Protein AF-A0A2G5HET5-F1 (afdb_monomer)

Organism: Cercospora beticola (NCBI:txid122368)

Sequence (248 aa):
MSFAAQTTSATSAATVRIFLVDSTDGQPKFLTEMPRDKLQLHSRGFDCFLSSVSVANEQTRDITLPYGSSAALKFVLEAIRNKKSGPVEQFYLNVTKFTKAQNVRTWEACQILSIEPTTVQERLAGKLAWDLSHDPKTTATDLQEAWHVFSRFDGIPPTFKVDPLASVIHQFCWDKVHDQYEEAEANAILERCRATSGALDQRVRVRLAELVEKKRIRDEHRVKNRLDKEERKRKGEERARRQQGGWK

Mean predicted aligned error: 7.56 Å

Foldseek 3Di:
DDDDDDDDDPLQQAKEFEWEQDPPPRDTDTQDMARLVLLLLWFVVSVCVLVPDDDPDRRYHYYYQHDADSVLLSQVRVLSRPDDDDDQVPRERDCVPPDLLSLLRNLLSCVSRVTPPCVNSLVSQVVSQCCLQPNDAQALSNLLSLCVRQVPDPADDPSHPHRSNLRNLLRNLLCVLVVVDDPVRNVVSLVSLVVSDPVSNVSSVVSNVVVNVVVVVVVVVVVVVVVVVVVVVVVVVVVVVVVVVPPD

Secondary structure (DSSP, 8-state):
-----------PPPEEEEEEE-TTT--EEEEEEEEHHHHHHHBHHHHHHHHH---S-SSEEEEEESS--HHHHHHHHHHHHHPPSS-GGG-----TT--HHHHHHHHHHHHHTTBSSTHHHHHHHHHHHHHHHHSS---HHHHHHHHHHHTTSSSSPTT-SS-HHHHHHHHHHHHHHTT-S-HHHHHHHHHHHHHH-HHHHHHHHHHHHHHHHHHHHHHHHHHHHHHHHHHHHHHHHHHHHHHHTT--

Solvent-accessible surface area (backbone atoms only — not comparable to full-atom values): 14093 Å² total; per-residue (Å²): 137,87,80,79,79,77,78,80,76,77,76,75,79,35,30,34,39,34,25,35,36,36,92,88,78,68,46,74,38,85,70,50,73,41,57,40,69,53,42,39,71,34,10,54,52,48,30,53,53,65,75,72,53,90,60,100,49,73,54,60,37,80,45,74,40,84,70,77,50,69,70,30,40,48,51,55,53,48,48,52,69,67,56,69,93,69,69,61,84,71,55,72,79,91,58,88,89,53,53,70,38,53,48,50,38,35,52,48,30,39,59,76,43,33,44,40,45,62,66,44,54,35,52,50,35,52,50,45,54,46,44,38,60,70,49,77,84,69,47,50,61,35,54,51,41,36,44,74,68,46,69,81,44,94,67,62,50,88,69,47,94,58,48,58,53,59,34,36,48,48,41,38,36,50,38,54,69,66,66,70,48,56,70,70,59,50,48,52,31,52,52,47,33,44,75,71,31,66,68,53,32,50,54,46,52,55,52,32,54,54,48,47,52,52,50,52,55,51,52,54,50,51,53,51,53,50,52,54,51,52,51,52,48,52,55,49,53,51,52,52,51,54,62,66,69,66,76,122

Radius of gyration: 28.83 Å; Cα contacts (8 Å, |Δi|>4): 263; chains: 1; bounding box: 76×35×113 Å

Structure (mmCIF, N/CA/C/O backbone):
data_AF-A0A2G5HET5-F1
#
_entry.id   AF-A0A2G5HET5-F1
#
loop_
_atom_site.group_PDB
_atom_site.id
_atom_site.type_symbol
_atom_site.label_atom_id
_atom_site.label_alt_id
_atom_site.label_comp_id
_atom_site.label_asym_id
_atom_site.label_entity_id
_atom_site.label_seq_id
_atom_site.pdbx_PDB_ins_code
_atom_site.Cartn_x
_atom_site.Cartn_y
_atom_site.Cartn_z
_atom_site.occupancy
_atom_site.B_iso_or_equiv
_atom_site.auth_seq_id
_atom_site.auth_comp_id
_atom_site.auth_asym_id
_atom_site.auth_atom_id
_atom_site.pdbx_PDB_model_num
ATOM 1 N N . MET A 1 1 ? -53.495 18.969 43.481 1.00 39.25 1 MET A N 1
ATOM 2 C CA . MET A 1 1 ? -52.175 18.375 43.777 1.00 39.25 1 MET A CA 1
ATOM 3 C C . MET A 1 1 ? -51.501 18.092 42.450 1.00 39.25 1 MET A C 1
ATOM 5 O O . MET A 1 1 ? -52.082 17.395 41.631 1.00 39.25 1 MET A O 1
ATOM 9 N N . SER A 1 2 ? -50.371 18.751 42.202 1.00 35.69 2 SER A N 1
ATOM 10 C CA . SER A 1 2 ? -49.617 18.667 40.951 1.00 35.69 2 SER A CA 1
ATOM 11 C C . SER A 1 2 ? -48.749 17.411 40.976 1.00 35.69 2 SER A C 1
ATOM 13 O O . SER A 1 2 ? -47.931 17.264 41.882 1.00 35.69 2 SER A O 1
ATOM 15 N N . PHE A 1 3 ? -48.937 16.507 40.018 1.00 37.72 3 PHE A N 1
ATOM 16 C CA . PHE A 1 3 ? -47.994 15.422 39.767 1.00 37.72 3 PHE A CA 1
ATOM 17 C C . PHE A 1 3 ? -47.013 15.906 38.704 1.00 37.72 3 PHE A C 1
ATOM 19 O O . PHE A 1 3 ? -47.335 15.967 37.519 1.00 37.72 3 PHE A O 1
ATOM 26 N N . ALA A 1 4 ? -45.819 16.292 39.151 1.00 41.09 4 ALA A N 1
ATOM 27 C CA . ALA A 1 4 ? -44.688 16.499 38.266 1.00 41.09 4 ALA A CA 1
ATOM 28 C C . ALA A 1 4 ? -44.312 15.145 37.649 1.00 41.09 4 ALA A C 1
ATOM 30 O O . ALA A 1 4 ? -43.913 14.218 38.358 1.00 41.09 4 ALA A O 1
ATOM 31 N N . ALA A 1 5 ? -44.481 15.027 36.332 1.00 43.66 5 ALA A N 1
ATOM 32 C CA . ALA A 1 5 ? -43.988 13.893 35.572 1.00 43.66 5 ALA A CA 1
ATOM 33 C C . ALA A 1 5 ? -42.459 13.858 35.676 1.00 43.66 5 ALA A C 1
ATOM 35 O O . ALA A 1 5 ? -41.775 14.843 35.387 1.00 43.66 5 ALA A O 1
ATOM 36 N N . GLN A 1 6 ? -41.951 12.722 36.145 1.00 38.19 6 GLN A N 1
ATOM 37 C CA . GLN A 1 6 ? -40.532 12.447 36.277 1.00 38.19 6 GLN A CA 1
ATOM 38 C C . GLN A 1 6 ? -39.841 12.565 34.919 1.00 38.19 6 GLN A C 1
ATOM 40 O O . GLN A 1 6 ? -40.307 12.060 33.899 1.00 38.19 6 GLN A O 1
ATOM 45 N N . THR A 1 7 ? -38.708 13.253 34.960 1.00 38.62 7 THR A N 1
ATOM 46 C CA . THR A 1 7 ? -37.690 13.375 33.924 1.00 38.62 7 THR A CA 1
ATOM 47 C C . THR A 1 7 ? -37.468 12.068 33.173 1.00 38.62 7 THR A C 1
ATOM 49 O O . THR A 1 7 ? -37.080 11.059 33.759 1.00 38.62 7 THR A O 1
ATOM 52 N N . THR A 1 8 ? -37.657 12.121 31.855 1.00 37.16 8 THR A N 1
ATOM 53 C CA . THR A 1 8 ? -37.139 11.143 30.900 1.00 37.16 8 THR A CA 1
ATOM 54 C C . THR A 1 8 ? -35.640 10.993 31.132 1.00 37.16 8 THR A C 1
ATOM 56 O O . THR A 1 8 ? -34.859 11.887 30.802 1.00 37.16 8 THR A O 1
ATOM 59 N N . SER A 1 9 ? -35.248 9.879 31.745 1.00 38.97 9 SER A N 1
ATOM 60 C CA . SER A 1 9 ? -33.856 9.467 31.830 1.00 38.97 9 SER A CA 1
ATOM 61 C C . SER A 1 9 ? -33.346 9.308 30.402 1.00 38.97 9 SER A C 1
ATOM 63 O O . SER A 1 9 ? -33.840 8.463 29.657 1.00 38.97 9 SER A O 1
ATOM 65 N N . ALA A 1 10 ? -32.427 10.177 29.986 1.00 41.31 10 ALA A N 1
ATOM 66 C CA . ALA A 1 10 ? -31.733 10.025 28.724 1.00 41.31 10 ALA A CA 1
ATOM 67 C C . ALA A 1 10 ? -30.919 8.732 28.823 1.00 41.31 10 ALA A C 1
ATOM 69 O O . ALA A 1 10 ? -29.848 8.716 29.427 1.00 41.31 10 ALA A O 1
ATOM 70 N N . THR A 1 11 ? -31.451 7.629 28.296 1.00 49.97 11 THR A N 1
ATOM 71 C CA . THR A 1 11 ? -30.682 6.405 28.079 1.00 49.97 11 THR A CA 1
ATOM 72 C C . THR A 1 11 ? -29.454 6.811 27.280 1.00 49.97 11 THR A C 1
ATOM 74 O O . THR A 1 11 ? -29.575 7.260 26.139 1.00 49.97 11 THR A O 1
ATOM 77 N N . SER A 1 12 ? -28.285 6.748 27.917 1.00 61.84 12 SER A N 1
ATOM 78 C CA . SER A 1 12 ? -27.007 6.991 27.256 1.00 61.84 12 SER A CA 1
ATOM 79 C C . SER A 1 12 ? -26.954 6.152 25.974 1.00 61.84 12 SER A C 1
ATOM 81 O O . SER A 1 12 ? -27.455 5.026 25.945 1.00 61.84 12 SER A O 1
ATOM 83 N N . ALA A 1 13 ? -26.398 6.682 24.887 1.00 81.88 13 ALA A N 1
ATOM 84 C CA . ALA A 1 13 ? -26.197 5.881 23.684 1.00 81.88 13 ALA A CA 1
ATOM 85 C C . ALA A 1 13 ? -25.134 4.810 23.979 1.00 81.88 13 ALA A C 1
ATOM 87 O O . ALA A 1 13 ? -24.095 5.125 24.556 1.00 81.88 13 ALA A O 1
ATOM 88 N N . ALA A 1 14 ? -25.393 3.550 23.618 1.00 91.06 14 ALA A N 1
ATOM 89 C CA . ALA A 1 14 ? -24.434 2.468 23.834 1.00 91.06 14 ALA A CA 1
ATOM 90 C C . ALA A 1 14 ? -23.115 2.749 23.093 1.00 91.06 14 ALA A C 1
ATOM 92 O O . ALA A 1 14 ? -23.121 3.185 21.935 1.00 91.06 14 ALA A O 1
ATOM 93 N N . THR A 1 15 ? -21.988 2.476 23.746 1.00 94.38 15 THR A N 1
ATOM 94 C CA . THR A 1 15 ? -20.647 2.707 23.207 1.00 94.38 15 THR A CA 1
ATOM 95 C C . THR A 1 15 ? -19.817 1.430 23.150 1.00 94.38 15 THR A C 1
ATOM 97 O O . THR A 1 15 ? -20.074 0.436 23.833 1.00 94.38 15 THR A O 1
ATOM 100 N N . VAL A 1 16 ? -18.797 1.457 22.297 1.00 94.31 16 VAL A N 1
ATOM 101 C CA . VAL A 1 16 ? -17.831 0.375 22.123 1.00 94.31 16 VAL A CA 1
ATOM 102 C C . VAL A 1 16 ? -16.426 0.938 22.283 1.00 94.31 16 VAL A C 1
ATOM 104 O O . VAL A 1 16 ? -16.028 1.839 21.540 1.00 94.31 16 VAL A O 1
ATOM 107 N N . ARG A 1 17 ? -15.659 0.401 23.233 1.00 95.56 17 ARG A N 1
ATOM 108 C CA . ARG A 1 17 ? -14.251 0.742 23.452 1.00 95.56 17 ARG A CA 1
ATOM 109 C C . ARG A 1 17 ? -13.393 -0.232 22.662 1.00 95.56 17 ARG A C 1
ATOM 111 O O . ARG A 1 17 ? -13.449 -1.441 22.859 1.00 95.56 17 ARG A O 1
ATOM 118 N N . ILE A 1 18 ? -12.611 0.305 21.739 1.00 96.12 18 ILE A N 1
ATOM 119 C CA . ILE A 1 18 ? -11.779 -0.470 20.828 1.00 96.12 18 ILE A CA 1
ATOM 120 C C . ILE A 1 18 ? -10.334 -0.385 21.306 1.00 96.12 18 ILE A C 1
ATOM 122 O O . ILE A 1 18 ? -9.790 0.706 21.498 1.00 96.12 18 ILE A O 1
ATOM 126 N N . PHE A 1 19 ? -9.708 -1.543 21.451 1.00 97.00 19 PHE A N 1
ATOM 127 C CA . PHE A 1 19 ? -8.303 -1.730 21.769 1.00 97.00 19 PHE A CA 1
ATOM 128 C C . PHE A 1 19 ? -7.590 -2.359 20.571 1.00 97.00 19 PHE A C 1
ATOM 130 O O . PHE A 1 19 ? -8.204 -3.042 19.753 1.00 97.00 19 PHE A O 1
ATOM 137 N N . LEU A 1 20 ? -6.288 -2.134 20.463 1.00 96.69 20 LEU A N 1
ATOM 138 C CA . LEU A 1 20 ? -5.415 -2.765 19.480 1.00 96.69 20 LEU A CA 1
ATOM 139 C C . LEU A 1 20 ? -4.290 -3.471 20.232 1.00 96.69 20 LEU A C 1
ATOM 141 O O . LEU A 1 20 ? -3.654 -2.847 21.079 1.00 96.69 20 LEU A O 1
ATOM 145 N N . VAL A 1 21 ? -4.040 -4.742 19.925 1.00 94.75 21 VAL A N 1
ATOM 146 C CA . VAL A 1 21 ? -2.861 -5.446 20.447 1.00 94.75 21 VAL A CA 1
ATOM 147 C C . VAL A 1 21 ? -1.603 -4.780 19.891 1.00 94.75 21 VAL A C 1
ATOM 149 O O . VAL A 1 21 ? -1.422 -4.703 18.675 1.00 94.75 21 VAL A O 1
ATOM 152 N N . ASP A 1 22 ? -0.745 -4.271 20.771 1.00 88.81 22 ASP A N 1
ATOM 153 C CA . ASP A 1 22 ? 0.530 -3.690 20.366 1.00 88.81 22 ASP A CA 1
ATOM 154 C C . ASP A 1 22 ? 1.524 -4.802 20.013 1.00 88.81 22 ASP A C 1
ATOM 156 O O . ASP A 1 22 ? 1.735 -5.747 20.770 1.00 88.81 22 ASP A O 1
ATOM 160 N N . SER A 1 23 ? 2.151 -4.689 18.845 1.00 83.50 23 SER A N 1
ATOM 161 C CA . SER A 1 23 ? 3.107 -5.676 18.345 1.00 83.50 23 SER A CA 1
ATOM 162 C C . SER A 1 23 ? 4.402 -5.776 19.162 1.00 83.50 23 SER A C 1
ATOM 164 O O . SER A 1 23 ? 5.156 -6.723 18.965 1.00 83.50 23 SER A O 1
ATOM 166 N N . THR A 1 24 ? 4.701 -4.802 20.027 1.00 86.31 24 THR A N 1
ATOM 167 C CA . THR A 1 24 ? 5.942 -4.754 20.820 1.00 86.31 24 THR A CA 1
ATOM 168 C C . THR A 1 24 ? 5.839 -5.509 22.143 1.00 86.31 24 THR A C 1
ATOM 170 O O . THR A 1 24 ? 6.775 -6.215 22.508 1.00 86.31 24 THR A O 1
ATOM 173 N N . ASP A 1 25 ? 4.715 -5.384 22.850 1.00 89.94 25 ASP A N 1
ATOM 174 C CA . ASP A 1 25 ? 4.504 -5.960 24.186 1.00 89.94 25 ASP A CA 1
ATOM 175 C C . ASP A 1 25 ? 3.329 -6.958 24.241 1.00 89.94 25 ASP A C 1
ATOM 177 O O . ASP A 1 25 ? 3.096 -7.597 25.270 1.00 89.94 25 ASP A O 1
ATOM 181 N N . GLY A 1 26 ? 2.595 -7.121 23.134 1.00 89.88 26 GLY A N 1
ATOM 182 C CA . GLY A 1 26 ? 1.436 -8.005 23.033 1.00 89.88 26 GLY A CA 1
ATOM 183 C C . GLY A 1 26 ? 0.233 -7.542 23.855 1.00 89.88 26 GLY A C 1
ATOM 184 O O . GLY A 1 26 ? -0.723 -8.304 24.002 1.00 89.88 26 GLY A O 1
ATOM 185 N N . GLN A 1 27 ? 0.258 -6.326 24.411 1.00 93.12 27 GLN A N 1
ATOM 186 C CA . GLN A 1 27 ? -0.799 -5.832 25.286 1.00 93.12 27 GLN A CA 1
ATOM 187 C C . GLN A 1 27 ? -1.855 -5.039 24.507 1.00 93.12 27 GLN A C 1
ATOM 189 O O . GLN A 1 27 ? -1.520 -4.269 23.600 1.00 93.12 27 GLN A O 1
ATOM 194 N N . PRO A 1 28 ? -3.147 -5.167 24.862 1.00 95.06 28 PRO A N 1
ATOM 195 C CA . PRO A 1 28 ? -4.191 -4.316 24.309 1.00 95.06 28 PRO A CA 1
ATOM 196 C C . PRO A 1 28 ? -3.981 -2.853 24.717 1.00 95.06 28 PRO A C 1
ATOM 198 O O . PRO A 1 28 ? -4.019 -2.506 25.897 1.00 95.06 28 PRO A O 1
ATOM 201 N N . LYS A 1 29 ? -3.814 -1.966 23.735 1.00 95.00 29 LYS A N 1
ATOM 202 C CA . LYS A 1 29 ? -3.740 -0.515 23.937 1.00 95.00 29 LYS A CA 1
ATOM 203 C C . LYS A 1 29 ? -5.016 0.145 23.457 1.00 95.00 29 LYS A C 1
ATOM 205 O O . LYS A 1 29 ? -5.518 -0.158 22.375 1.00 95.00 29 LYS A O 1
ATOM 210 N N . PHE A 1 30 ? -5.548 1.053 24.271 1.00 96.19 30 PHE A N 1
ATOM 211 C CA . PHE A 1 30 ? -6.773 1.770 23.938 1.00 96.19 30 PHE A CA 1
ATOM 212 C C . PHE A 1 30 ? -6.590 2.563 22.643 1.00 96.19 30 PHE A C 1
ATOM 214 O O . PHE A 1 30 ? -5.664 3.368 22.506 1.00 96.19 30 PHE A O 1
ATOM 221 N N . LEU A 1 31 ? -7.486 2.329 21.691 1.00 95.50 31 LEU A N 1
ATOM 222 C CA . LEU A 1 31 ? -7.475 2.997 20.404 1.00 95.50 31 LEU A CA 1
ATOM 223 C C . LEU A 1 31 ? -8.466 4.154 20.411 1.00 95.50 31 LEU A C 1
ATOM 225 O O . LEU A 1 31 ? -8.083 5.294 20.133 1.00 95.50 31 LEU A O 1
ATOM 229 N N . THR A 1 32 ? -9.738 3.853 20.691 1.00 9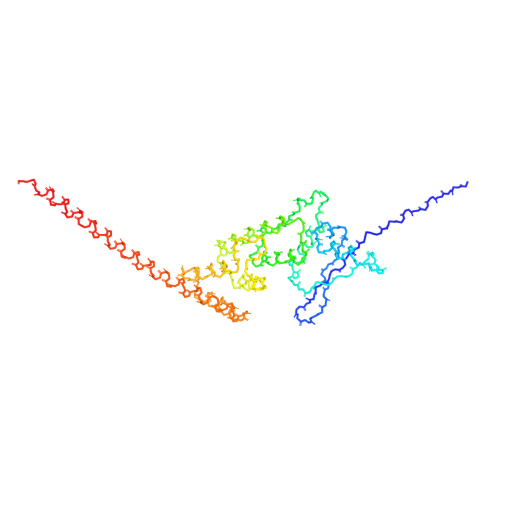6.31 32 THR A N 1
ATOM 230 C CA . THR A 1 32 ? -10.819 4.837 20.684 1.00 96.31 32 THR A CA 1
ATOM 231 C C . THR A 1 32 ? -12.128 4.276 21.254 1.00 96.31 32 THR A C 1
ATOM 233 O O . THR A 1 32 ? -12.277 3.066 21.386 1.00 96.31 32 THR A O 1
ATOM 236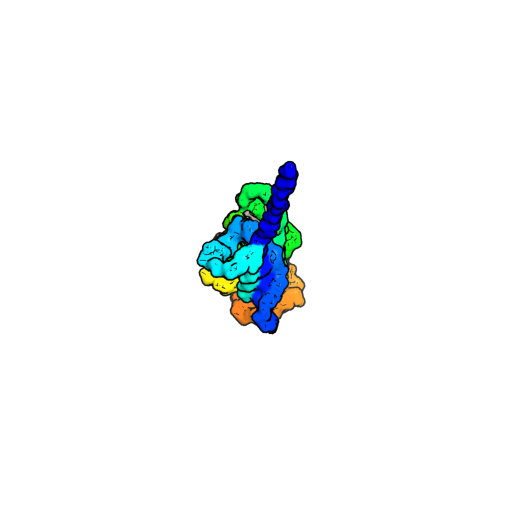 N N . GLU A 1 33 ? -13.096 5.145 21.550 1.00 95.81 33 GLU A N 1
ATOM 237 C CA . GLU A 1 33 ? -14.457 4.765 21.954 1.00 95.81 33 GLU A CA 1
ATOM 238 C C . GLU A 1 33 ? -15.490 5.310 20.961 1.00 95.81 33 GLU A C 1
ATOM 240 O O . GLU A 1 33 ? -15.408 6.462 20.536 1.00 95.81 33 GLU A O 1
ATOM 245 N N . MET A 1 34 ? -16.442 4.484 20.540 1.00 94.19 34 MET A N 1
ATOM 246 C CA . MET A 1 34 ? -17.341 4.780 19.424 1.00 94.19 34 MET A CA 1
ATOM 247 C C . MET A 1 34 ? -18.806 4.551 19.789 1.00 94.19 34 MET A C 1
ATOM 249 O O . MET A 1 34 ? -19.097 3.586 20.492 1.00 94.19 34 MET A O 1
ATOM 253 N N . PRO A 1 35 ? -19.738 5.356 19.248 1.00 93.50 35 PRO A N 1
ATOM 254 C CA . PRO A 1 35 ? -21.156 5.017 19.268 1.00 93.50 35 PRO A CA 1
ATOM 255 C C . PRO A 1 35 ? -21.401 3.678 18.563 1.00 93.50 35 PRO A C 1
ATOM 257 O O . PRO A 1 35 ? -20.919 3.457 17.445 1.00 93.50 35 PRO A O 1
ATOM 260 N N . ARG A 1 36 ? -22.128 2.779 19.231 1.00 93.25 36 ARG A N 1
ATOM 261 C CA . ARG A 1 36 ? -22.408 1.420 18.749 1.00 93.25 36 ARG A CA 1
ATOM 262 C C . ARG A 1 36 ? -23.148 1.431 17.411 1.00 93.25 36 ARG A C 1
ATOM 264 O O . ARG A 1 36 ? -22.756 0.724 16.489 1.00 93.25 36 ARG A O 1
ATOM 271 N N . ASP A 1 37 ? -24.175 2.264 17.303 1.00 91.94 37 ASP A N 1
ATOM 272 C CA . ASP A 1 37 ? -25.013 2.427 16.112 1.00 91.94 37 ASP A CA 1
ATOM 273 C C . ASP A 1 37 ? -24.193 2.783 14.862 1.00 91.94 37 ASP A C 1
ATOM 275 O O . ASP A 1 37 ? -24.348 2.160 13.812 1.00 91.94 37 ASP A O 1
ATOM 279 N N . LYS A 1 38 ? -23.248 3.724 14.984 1.00 93.19 38 LYS A N 1
ATOM 280 C CA . LYS A 1 38 ? -22.370 4.119 13.877 1.00 93.19 38 LYS A CA 1
ATOM 281 C C . LYS A 1 38 ? -21.427 3.005 13.448 1.00 93.19 38 LYS A C 1
ATOM 283 O O . LYS A 1 38 ? -21.162 2.871 12.255 1.00 93.19 38 LYS A O 1
ATOM 288 N N . LEU A 1 39 ? -20.910 2.224 14.398 1.00 93.38 39 LEU A N 1
ATOM 289 C CA . LEU A 1 39 ? -20.070 1.074 14.071 1.00 93.38 39 LEU A CA 1
ATOM 290 C C . LEU A 1 39 ? -20.861 0.006 13.321 1.00 93.38 39 LEU A C 1
ATOM 292 O O . LEU A 1 39 ? -20.399 -0.432 12.275 1.00 93.38 39 LEU A O 1
ATOM 296 N N . GLN A 1 40 ? -22.044 -0.373 13.808 1.00 93.31 40 GLN A N 1
ATOM 297 C CA . GLN A 1 40 ? -22.872 -1.388 13.147 1.00 93.31 40 GLN A CA 1
ATOM 298 C C . GLN A 1 40 ? -23.287 -0.952 11.735 1.00 93.31 40 GLN A C 1
ATOM 300 O O . GLN A 1 40 ? -23.285 -1.756 10.811 1.00 93.31 40 GLN A O 1
ATOM 305 N N . LEU A 1 41 ? -23.560 0.341 11.536 1.00 93.50 41 LEU A N 1
ATOM 306 C CA . LEU A 1 41 ? -23.949 0.866 10.227 1.00 93.50 41 LEU A CA 1
ATOM 307 C C . LEU A 1 41 ? -22.822 0.824 9.178 1.00 93.50 41 LEU A C 1
ATOM 309 O O . LEU A 1 41 ? -23.096 0.661 7.992 1.00 93.50 41 LEU A O 1
ATOM 313 N N . HIS A 1 42 ? -21.566 1.008 9.596 1.00 94.62 42 HIS A N 1
ATOM 314 C CA . HIS A 1 42 ? -20.421 1.192 8.690 1.00 94.62 42 HIS A CA 1
ATOM 315 C C . HIS A 1 42 ? -19.373 0.077 8.759 1.00 94.62 42 HIS A C 1
ATOM 317 O O . HIS A 1 42 ?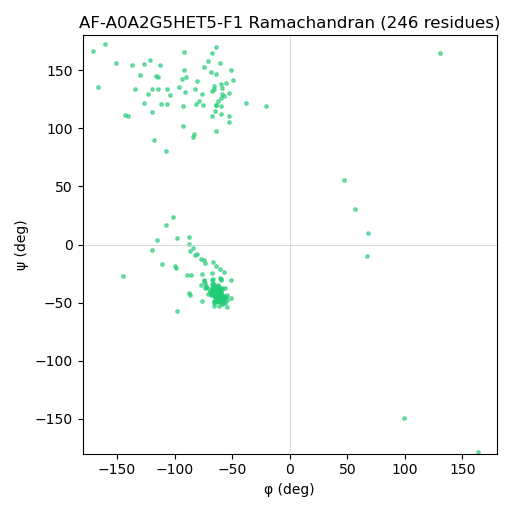 -18.335 0.162 8.101 1.00 94.62 42 HIS A O 1
ATOM 323 N N . SER A 1 43 ? -19.618 -0.969 9.543 1.00 94.75 43 SER A N 1
ATOM 324 C CA . SER A 1 43 ? -18.747 -2.131 9.666 1.00 94.75 43 SER A CA 1
ATOM 325 C C . SER A 1 43 ? -19.585 -3.388 9.823 1.00 94.75 43 SER A C 1
ATOM 327 O O . SER A 1 43 ? -20.181 -3.638 10.873 1.00 94.75 43 SER A O 1
ATOM 329 N N . ARG A 1 44 ? -19.551 -4.237 8.796 1.00 92.50 44 ARG A N 1
ATOM 330 C CA . ARG A 1 44 ? -20.220 -5.539 8.836 1.00 92.50 44 ARG A CA 1
ATOM 331 C C . ARG A 1 44 ? -19.646 -6.440 9.929 1.00 92.50 44 ARG A C 1
ATOM 333 O O . ARG A 1 44 ? -20.382 -7.198 10.554 1.00 92.50 44 ARG A O 1
ATOM 340 N N . GLY A 1 45 ? -18.336 -6.351 10.167 1.00 88.69 45 GLY A N 1
ATOM 341 C CA . GLY A 1 45 ? -17.650 -7.120 11.205 1.00 88.69 45 GLY A CA 1
ATOM 342 C C . GLY A 1 45 ? -18.160 -6.765 12.601 1.00 88.69 45 GLY A C 1
ATOM 343 O O . GLY A 1 45 ? -18.512 -7.661 13.371 1.00 88.69 45 GLY A O 1
ATOM 344 N N . PHE A 1 46 ? -18.271 -5.467 12.905 1.00 92.75 46 PHE A N 1
ATOM 345 C CA . PHE A 1 46 ? -18.857 -5.020 14.166 1.00 92.75 46 PHE A CA 1
ATOM 346 C C . PHE A 1 46 ? -20.344 -5.334 14.247 1.00 92.75 46 PHE A C 1
ATOM 348 O O . PHE A 1 46 ? -20.770 -5.802 15.295 1.00 92.75 46 PHE A O 1
ATOM 355 N N . ASP A 1 47 ? -21.126 -5.147 13.183 1.00 92.31 47 ASP A N 1
ATOM 356 C CA . ASP A 1 47 ? -22.546 -5.503 13.206 1.00 92.31 47 ASP A CA 1
ATOM 357 C C . ASP A 1 47 ? -22.773 -6.981 13.540 1.00 92.31 47 ASP A C 1
ATOM 359 O O . ASP A 1 47 ? -23.488 -7.306 14.489 1.00 92.31 47 ASP A O 1
ATOM 363 N N . CYS A 1 48 ? -22.071 -7.880 12.846 1.00 88.00 48 CYS A N 1
ATOM 364 C CA . CYS A 1 48 ? -22.158 -9.311 13.113 1.00 88.00 48 CYS A CA 1
ATOM 365 C C . CYS A 1 48 ? -21.740 -9.637 14.552 1.00 88.00 48 CYS A C 1
ATOM 367 O O . CYS A 1 48 ? -22.448 -10.360 15.250 1.00 88.00 48 CYS A O 1
ATOM 369 N N . PHE A 1 49 ? -20.613 -9.098 15.027 1.00 87.94 49 PHE A N 1
ATOM 370 C CA . PHE A 1 49 ? -20.093 -9.389 16.367 1.00 87.94 49 PHE A CA 1
ATOM 371 C C . PHE A 1 49 ? -20.971 -8.823 17.493 1.00 87.94 49 PHE A C 1
ATOM 373 O O . PHE A 1 49 ? -21.195 -9.481 18.515 1.00 87.94 49 PHE A O 1
ATOM 380 N N . LEU A 1 50 ? -21.466 -7.598 17.319 1.00 88.38 50 LEU A N 1
ATOM 381 C CA . LEU A 1 50 ? -22.273 -6.897 18.312 1.00 88.38 50 LEU A CA 1
ATOM 382 C C . LEU A 1 50 ? -23.692 -7.464 18.391 1.00 88.38 50 LEU A C 1
ATOM 384 O O . LEU A 1 50 ? -24.272 -7.467 19.474 1.00 88.38 50 LEU A O 1
ATOM 388 N N . SER A 1 51 ? -24.231 -7.970 17.281 1.00 86.19 51 SER A N 1
ATOM 389 C CA . SER A 1 51 ? -25.572 -8.565 17.226 1.00 86.19 51 SER A CA 1
ATOM 390 C C . SER A 1 51 ? -25.606 -10.047 17.621 1.00 86.19 51 SER A C 1
ATOM 392 O O . SER A 1 51 ? -26.639 -10.526 18.077 1.00 86.19 51 SER A O 1
ATOM 394 N N . SER A 1 52 ? -24.503 -10.788 17.461 1.00 84.12 52 SER A N 1
ATOM 395 C CA . SER A 1 52 ? -24.477 -12.246 17.698 1.00 84.12 52 SER A CA 1
ATOM 396 C C . SER A 1 52 ? -24.133 -12.668 19.126 1.00 84.12 52 SER A C 1
ATOM 398 O O . SER A 1 52 ? -24.532 -13.749 19.551 1.00 84.12 52 SER A O 1
ATOM 400 N N . VAL A 1 53 ? -23.393 -11.847 19.874 1.00 79.81 53 VAL A N 1
ATOM 401 C CA . VAL A 1 53 ? -22.923 -12.195 21.222 1.00 79.81 53 VAL A CA 1
ATOM 402 C C . VAL A 1 53 ? -23.487 -11.193 22.213 1.00 79.81 53 VAL A C 1
ATOM 404 O O . VAL A 1 53 ? -23.114 -10.021 22.167 1.00 79.81 53 VAL A O 1
ATOM 407 N N . SER A 1 54 ? -24.361 -11.657 23.108 1.00 79.62 54 SER A N 1
ATOM 408 C CA . SER A 1 54 ? -24.858 -10.834 24.210 1.00 79.62 54 SER A CA 1
ATOM 409 C C . SER A 1 54 ? -23.847 -10.792 25.354 1.00 79.62 54 SER A C 1
ATOM 411 O O . SER A 1 54 ? -23.198 -11.794 25.666 1.00 79.62 54 SER A O 1
ATOM 413 N N . VAL A 1 55 ? -23.704 -9.624 25.973 1.00 82.69 55 VAL A N 1
ATOM 414 C CA . VAL A 1 55 ? -22.811 -9.384 27.110 1.00 82.69 55 VAL A CA 1
ATOM 415 C C . VAL A 1 55 ? -23.575 -8.758 28.275 1.00 82.69 55 VAL A C 1
ATOM 417 O O . VAL A 1 55 ? -24.585 -8.090 28.087 1.00 82.69 55 VAL A O 1
ATOM 420 N N . ALA A 1 56 ? -23.068 -8.934 29.498 1.00 79.56 56 ALA A N 1
ATOM 421 C CA . ALA A 1 56 ? -23.714 -8.399 30.702 1.00 79.56 56 ALA A CA 1
ATOM 422 C C . ALA A 1 56 ? -23.865 -6.864 30.686 1.00 79.56 56 ALA A C 1
ATOM 424 O O . ALA A 1 56 ? -24.810 -6.333 31.265 1.00 79.56 56 ALA A O 1
ATOM 425 N N . ASN A 1 57 ? -22.947 -6.154 30.019 1.00 82.81 57 ASN A N 1
ATOM 426 C CA . ASN A 1 57 ? -23.008 -4.709 29.826 1.00 82.81 57 ASN A CA 1
ATOM 427 C C . ASN A 1 57 ? -23.094 -4.363 28.331 1.00 82.81 57 ASN A C 1
ATOM 429 O O . ASN A 1 57 ? -22.081 -4.173 27.663 1.00 82.81 57 ASN A O 1
ATOM 433 N N . GLU A 1 58 ? -24.315 -4.264 27.806 1.00 84.62 58 GLU A N 1
ATOM 434 C CA . GLU A 1 58 ? -24.559 -3.829 26.420 1.00 84.62 58 GLU A CA 1
ATOM 435 C C . GLU A 1 58 ? -24.363 -2.316 26.222 1.00 84.62 58 GLU A C 1
ATOM 437 O O . GLU A 1 58 ? -24.287 -1.848 25.083 1.00 84.62 58 GLU A O 1
ATOM 442 N N . GLN A 1 59 ? -24.274 -1.557 27.320 1.00 87.19 59 GLN A N 1
ATOM 443 C CA . GLN A 1 59 ? -24.104 -0.108 27.303 1.00 87.19 59 GLN A CA 1
ATOM 444 C C . GLN A 1 59 ? -22.665 0.296 26.975 1.00 87.19 59 GLN A C 1
ATOM 446 O O . GLN A 1 59 ? -22.450 1.308 26.3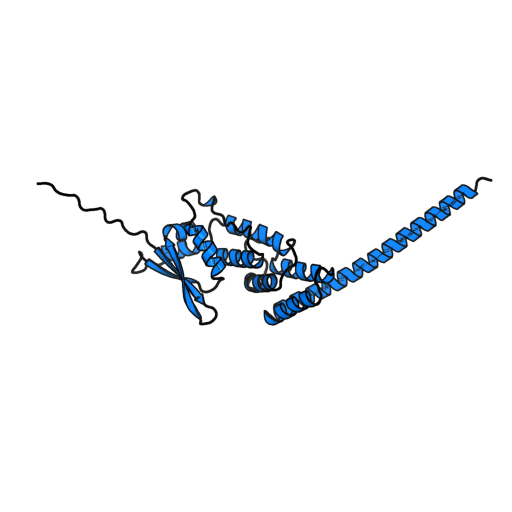10 1.00 87.19 59 GLN A O 1
ATOM 451 N N . THR A 1 60 ? -21.688 -0.490 27.428 1.00 87.31 60 THR A N 1
ATOM 452 C CA . THR A 1 60 ? -20.266 -0.273 27.149 1.00 87.31 60 THR A CA 1
ATOM 453 C C . THR A 1 60 ? -19.596 -1.612 26.904 1.00 87.31 60 THR A C 1
ATOM 455 O O . THR A 1 60 ? -19.438 -2.412 27.828 1.00 87.31 60 THR A O 1
ATOM 458 N N . ARG A 1 61 ? -19.192 -1.849 25.655 1.00 90.06 61 ARG A N 1
ATOM 459 C CA . ARG A 1 61 ? -18.566 -3.106 25.239 1.00 90.06 61 ARG A CA 1
ATOM 460 C C . ARG A 1 61 ? -17.121 -2.902 24.819 1.00 90.06 61 ARG A C 1
ATOM 462 O O . ARG A 1 61 ? -16.829 -2.025 24.012 1.00 90.06 61 ARG A O 1
ATOM 469 N N . ASP A 1 62 ? -16.239 -3.763 25.303 1.00 92.56 62 ASP A N 1
ATOM 470 C CA . ASP A 1 62 ? -14.823 -3.732 24.950 1.00 92.56 62 ASP A CA 1
ATOM 471 C C . ASP A 1 62 ? -14.543 -4.717 23.806 1.00 92.56 62 ASP A C 1
ATOM 473 O O . ASP A 1 62 ? -15.033 -5.850 23.803 1.00 92.56 62 ASP A O 1
ATOM 477 N N . ILE A 1 63 ? -13.768 -4.280 22.812 1.00 92.50 63 ILE A N 1
ATOM 478 C CA . ILE A 1 63 ? -13.335 -5.103 21.678 1.00 92.50 63 ILE A CA 1
ATOM 479 C C . ILE A 1 63 ? -11.851 -4.885 21.437 1.00 92.50 63 ILE A C 1
ATOM 481 O O . ILE A 1 63 ? -11.395 -3.749 21.345 1.00 92.50 63 ILE A O 1
ATOM 485 N N . THR A 1 64 ? -11.113 -5.974 21.254 1.00 94.62 64 THR A N 1
ATOM 486 C CA . THR A 1 64 ? -9.682 -5.932 20.953 1.00 94.62 64 THR A CA 1
ATOM 487 C C . THR A 1 64 ? -9.430 -6.420 19.532 1.00 94.62 64 THR A C 1
ATOM 489 O O . THR A 1 64 ? -9.756 -7.553 19.187 1.00 94.62 64 THR A O 1
ATOM 492 N N . LEU A 1 65 ? -8.833 -5.562 18.708 1.00 94.75 65 LEU A N 1
ATOM 493 C CA . LEU A 1 65 ? -8.371 -5.897 17.366 1.00 94.75 65 LEU A CA 1
ATOM 494 C C . LEU A 1 65 ? -6.988 -6.565 17.449 1.00 94.75 65 LEU A C 1
ATOM 496 O O . LEU A 1 65 ? -6.110 -6.046 18.146 1.00 94.75 65 LEU A O 1
ATOM 500 N N . PRO A 1 66 ? -6.763 -7.685 16.738 1.00 90.12 66 PRO A N 1
ATOM 501 C CA . PRO A 1 66 ? -5.541 -8.477 16.883 1.00 90.12 66 PRO A CA 1
ATOM 502 C C . PRO A 1 66 ? -4.316 -7.864 16.191 1.00 90.12 66 PRO A C 1
ATOM 504 O O . PRO A 1 66 ? -3.192 -8.165 16.572 1.00 90.12 66 PRO A O 1
ATOM 507 N N . TYR A 1 67 ? -4.513 -7.041 15.159 1.00 92.06 67 TYR A N 1
ATOM 508 C CA . TYR A 1 67 ? -3.437 -6.404 14.398 1.00 92.06 67 TYR A CA 1
ATOM 509 C C . TYR A 1 67 ? -3.951 -5.179 13.630 1.00 92.06 67 TYR A C 1
ATOM 511 O O . TYR A 1 67 ? -5.156 -4.930 13.561 1.00 92.06 67 TYR A O 1
ATOM 519 N N . GLY A 1 68 ? -3.024 -4.430 13.026 1.00 93.12 68 GLY A N 1
ATOM 520 C CA . GLY A 1 68 ? -3.295 -3.300 12.136 1.00 93.12 68 GLY A CA 1
ATOM 521 C C . GLY A 1 68 ? -2.502 -2.050 12.510 1.00 93.12 68 GLY A C 1
ATOM 522 O O . GLY A 1 68 ? -1.952 -1.937 13.603 1.00 93.12 68 GLY A O 1
ATOM 523 N N . SER A 1 69 ? -2.438 -1.079 11.598 1.00 95.12 69 SER A N 1
ATOM 524 C CA . SER A 1 69 ? -1.813 0.215 11.894 1.00 95.12 69 SER A CA 1
ATOM 525 C C . SER A 1 69 ? -2.730 1.067 12.775 1.00 95.12 69 SER A C 1
ATOM 527 O O . SER A 1 69 ? -3.835 1.419 12.361 1.00 95.12 69 SER A O 1
ATOM 529 N N . SER A 1 70 ? -2.257 1.451 13.968 1.00 95.62 70 SER A N 1
ATOM 530 C CA . SER A 1 70 ? -3.016 2.299 14.903 1.00 95.62 70 SER A CA 1
ATOM 531 C C . SER A 1 70 ? -3.487 3.603 14.251 1.00 95.62 70 SER A C 1
ATOM 533 O O . SER A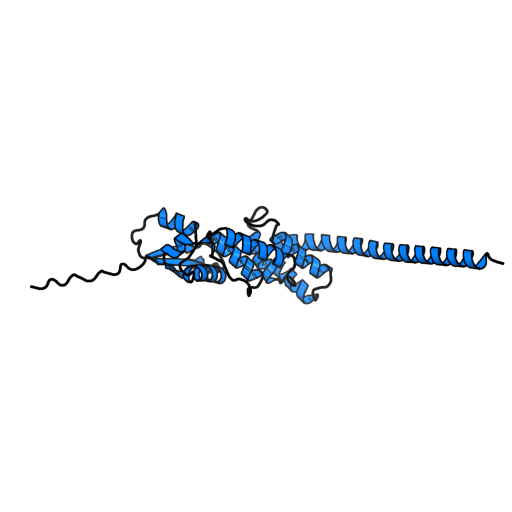 1 70 ? -4.645 3.984 14.405 1.00 95.62 70 SER A O 1
ATOM 535 N N . ALA A 1 71 ? -2.619 4.263 13.478 1.00 96.25 71 ALA A N 1
ATOM 536 C CA . ALA A 1 71 ? -2.952 5.513 12.800 1.00 96.25 71 ALA A CA 1
ATOM 537 C C . ALA A 1 71 ? -4.041 5.317 11.731 1.00 96.25 71 ALA A C 1
ATOM 539 O O . ALA A 1 71 ? -4.994 6.092 11.677 1.00 96.25 71 ALA A O 1
ATOM 540 N N . ALA A 1 72 ? -3.936 4.258 10.923 1.00 97.50 72 ALA A N 1
ATOM 541 C CA . ALA A 1 72 ? -4.919 3.963 9.883 1.00 97.50 72 ALA A CA 1
ATOM 542 C C . ALA A 1 72 ? -6.277 3.545 10.468 1.00 97.50 72 ALA A C 1
ATOM 544 O O . ALA A 1 72 ? -7.315 4.028 10.022 1.00 97.50 72 ALA A O 1
ATOM 545 N N . LEU A 1 73 ? -6.280 2.700 11.504 1.00 97.69 73 LEU A N 1
ATOM 546 C CA . LEU A 1 73 ? -7.503 2.303 12.205 1.00 97.69 73 LEU A CA 1
ATOM 547 C C . LEU A 1 73 ? -8.182 3.512 12.859 1.00 97.69 73 LEU A C 1
ATOM 549 O O . LEU A 1 73 ? -9.388 3.683 12.697 1.00 97.69 73 LEU A O 1
ATOM 553 N N . LYS A 1 74 ? -7.422 4.387 13.538 1.00 97.38 74 LYS A N 1
ATOM 554 C CA . LYS A 1 74 ? -7.953 5.642 14.098 1.00 97.38 74 LYS A CA 1
ATOM 555 C C . LYS A 1 74 ? -8.585 6.510 13.019 1.00 97.38 74 LYS A C 1
ATOM 557 O O . LYS A 1 74 ? -9.703 6.964 13.216 1.00 97.38 74 LYS A O 1
ATOM 562 N N . PHE A 1 75 ? -7.914 6.683 11.882 1.00 97.81 75 PHE A N 1
ATOM 563 C CA . PHE A 1 75 ? -8.442 7.458 10.762 1.00 97.81 75 PHE A CA 1
ATOM 564 C C . PHE A 1 75 ? -9.781 6.907 10.248 1.00 97.81 75 PHE A C 1
ATOM 566 O O . PHE A 1 75 ? -10.741 7.663 10.103 1.00 97.81 75 PHE A O 1
ATOM 573 N N . VAL A 1 76 ? -9.877 5.593 10.012 1.00 97.62 76 VAL A N 1
ATOM 574 C CA . VAL A 1 76 ? -11.120 4.972 9.522 1.00 97.62 76 VAL A CA 1
ATOM 575 C C . VAL A 1 76 ? -12.239 5.082 10.564 1.00 97.62 76 VAL A C 1
ATOM 577 O O . VAL A 1 76 ? -13.355 5.473 10.227 1.00 97.62 76 VAL A O 1
ATOM 580 N N . LEU A 1 77 ? -11.948 4.802 11.836 1.00 97.19 77 LEU A N 1
ATOM 581 C CA . LEU A 1 77 ? -12.929 4.909 12.922 1.00 97.19 77 LEU A CA 1
ATOM 582 C C . LEU A 1 77 ? -13.389 6.355 13.141 1.00 97.19 77 LEU A C 1
ATOM 584 O O . LEU A 1 77 ? -14.571 6.602 13.367 1.00 97.19 77 LEU A O 1
ATOM 588 N N . GLU A 1 78 ? -12.488 7.326 13.026 1.00 96.31 78 GLU A N 1
ATOM 589 C CA . GLU A 1 78 ? -12.828 8.744 13.101 1.00 96.31 78 GLU A CA 1
ATOM 590 C C . GLU A 1 78 ? -13.701 9.181 11.918 1.00 96.31 78 GLU A C 1
ATOM 592 O O . GLU A 1 78 ? -14.667 9.921 12.111 1.00 96.31 78 GLU A O 1
ATOM 597 N N . ALA A 1 79 ? -13.441 8.668 10.712 1.00 96.00 79 ALA A N 1
ATOM 598 C CA . ALA A 1 79 ? -14.306 8.905 9.560 1.00 96.00 79 ALA A CA 1
ATOM 599 C C . ALA A 1 79 ? -15.728 8.368 9.799 1.00 96.00 79 ALA A C 1
ATOM 601 O O . ALA A 1 79 ? -16.699 9.075 9.519 1.00 96.00 79 ALA A O 1
ATOM 602 N N . ILE A 1 80 ? -15.866 7.168 10.377 1.00 95.81 80 ILE A N 1
ATOM 603 C CA . ILE A 1 80 ? -17.168 6.613 10.790 1.00 95.81 80 ILE A CA 1
ATOM 604 C C . ILE A 1 80 ? -17.826 7.521 11.834 1.00 95.81 80 ILE A C 1
ATOM 606 O O . ILE A 1 80 ? -18.990 7.898 11.691 1.00 95.81 80 ILE A O 1
ATOM 610 N N . ARG A 1 81 ? -17.081 7.922 12.875 1.00 94.38 81 ARG A N 1
ATOM 611 C CA . ARG A 1 81 ? -17.599 8.769 13.962 1.00 94.38 81 ARG A CA 1
ATOM 612 C C . ARG A 1 81 ? -18.151 10.078 13.421 1.00 94.38 81 ARG A C 1
ATOM 614 O O . ARG A 1 81 ? -19.232 10.505 13.824 1.00 94.38 81 ARG A O 1
ATOM 621 N N . ASN A 1 82 ? -17.414 10.697 12.509 1.00 93.31 82 ASN A N 1
ATOM 622 C CA . ASN A 1 82 ? -17.716 12.020 11.983 1.00 93.31 82 ASN A CA 1
ATOM 623 C C . ASN A 1 82 ? -18.683 11.980 10.792 1.00 93.31 82 ASN A C 1
ATOM 625 O O . ASN A 1 82 ? -19.141 13.036 10.347 1.00 93.31 82 ASN A O 1
ATOM 629 N N . LYS A 1 83 ? -19.054 10.790 10.293 1.00 92.19 83 LYS A N 1
ATOM 630 C CA . LYS A 1 83 ? -20.073 10.665 9.251 1.00 92.19 83 LYS A CA 1
ATOM 631 C C . LYS A 1 83 ? -21.393 11.243 9.760 1.00 92.19 83 LYS A C 1
ATOM 633 O O . LYS A 1 83 ? -21.961 10.794 10.761 1.00 92.19 83 LYS A O 1
ATOM 638 N N . LYS A 1 84 ? -21.861 12.278 9.060 1.00 88.81 84 LYS A N 1
ATOM 639 C CA . LYS A 1 84 ? -23.179 12.883 9.267 1.00 88.81 84 LYS A CA 1
ATOM 640 C C . LYS A 1 84 ? -24.271 11.907 8.839 1.00 88.81 84 LYS A C 1
ATOM 642 O O . LYS A 1 84 ? -24.077 11.144 7.883 1.00 88.81 84 LYS A O 1
ATOM 647 N N . SER A 1 85 ? -25.415 11.989 9.513 1.00 83.94 85 SER A N 1
ATOM 648 C CA . SER A 1 85 ? -26.629 11.263 9.147 1.00 83.94 85 SER A CA 1
ATOM 649 C C . SER A 1 85 ? -26.969 11.522 7.681 1.00 83.94 85 SER A C 1
ATOM 651 O O . SER A 1 85 ? -26.946 12.661 7.216 1.00 83.94 85 SER A O 1
ATOM 653 N N . GLY A 1 86 ? -27.209 10.452 6.938 1.00 84.69 86 GLY A N 1
ATOM 654 C CA . GLY A 1 86 ? -27.447 10.477 5.501 1.00 84.69 86 GLY A CA 1
ATOM 655 C C . GLY A 1 86 ? -27.271 9.078 4.915 1.00 84.69 86 GLY A C 1
ATOM 656 O O . GLY A 1 86 ? -26.969 8.153 5.673 1.00 84.69 86 GLY A O 1
ATOM 657 N N . PRO A 1 87 ? -27.416 8.921 3.591 1.00 88.38 87 PRO A N 1
ATOM 658 C CA . PRO A 1 87 ? -27.279 7.625 2.936 1.00 88.38 87 PRO A CA 1
ATOM 659 C C . PRO A 1 87 ? -25.922 6.978 3.243 1.00 88.38 87 PRO A C 1
ATOM 661 O O . PRO A 1 87 ? -24.886 7.663 3.282 1.00 88.38 87 PRO A O 1
ATOM 664 N N . VAL A 1 88 ? -25.934 5.666 3.482 1.00 86.50 88 VAL A N 1
ATOM 665 C CA . VAL A 1 88 ? -24.736 4.875 3.811 1.00 86.50 88 VAL A CA 1
ATOM 666 C C . VAL A 1 88 ? -23.788 4.838 2.613 1.00 86.50 88 VAL A C 1
ATOM 668 O O . VAL A 1 88 ? -22.576 4.946 2.771 1.00 86.50 88 VAL A O 1
ATOM 671 N N . GLU A 1 89 ? -24.346 4.830 1.404 1.00 89.19 89 GLU A N 1
ATOM 672 C CA . GLU A 1 89 ? -23.665 4.819 0.106 1.00 89.19 89 GLU A CA 1
ATOM 673 C C . GLU A 1 89 ? -22.774 6.052 -0.115 1.00 89.19 89 GLU A C 1
ATOM 675 O O . GLU A 1 89 ? -21.856 6.037 -0.936 1.00 89.19 89 GLU A O 1
ATOM 680 N N . GLN A 1 90 ? -23.036 7.133 0.628 1.00 89.75 90 GLN A N 1
ATOM 681 C CA . GLN A 1 90 ? -22.247 8.364 0.596 1.00 89.75 90 GLN A CA 1
ATOM 682 C C . GLN A 1 90 ? -21.065 8.347 1.570 1.00 89.75 90 GLN A C 1
ATOM 684 O O . GLN A 1 90 ? -20.354 9.346 1.680 1.00 89.75 90 GLN A O 1
ATOM 689 N N . PHE A 1 91 ? -20.850 7.268 2.325 1.00 93.44 91 PHE A N 1
ATOM 690 C CA . PHE A 1 91 ? -19.644 7.138 3.131 1.00 93.44 91 PHE A CA 1
ATOM 691 C C . PHE A 1 91 ? -18.411 7.040 2.220 1.00 93.44 91 PHE A C 1
ATOM 693 O O . PHE A 1 91 ? -18.408 6.337 1.209 1.00 93.44 91 PHE A O 1
ATOM 700 N N . TYR A 1 92 ? -17.368 7.802 2.545 1.00 92.44 92 TYR A N 1
ATOM 701 C CA . TYR A 1 92 ? -16.112 7.815 1.804 1.00 92.44 92 TYR A CA 1
ATOM 702 C C . TYR A 1 92 ? -14.953 8.172 2.732 1.00 92.44 92 TYR A C 1
ATOM 704 O O . TYR A 1 92 ? -15.133 8.840 3.751 1.00 92.44 92 TYR A O 1
ATOM 712 N N . LEU A 1 93 ? -13.750 7.757 2.344 1.00 94.81 93 LEU A N 1
ATOM 713 C CA . LEU A 1 93 ? -12.511 8.097 3.034 1.00 94.81 93 LEU A CA 1
ATOM 714 C C . LEU A 1 93 ? -11.738 9.119 2.202 1.00 94.81 93 LEU A C 1
ATOM 716 O O . LEU A 1 93 ? -11.385 8.857 1.051 1.00 94.81 93 LEU A O 1
ATOM 720 N N . ASN A 1 94 ? -11.473 10.295 2.772 1.00 93.12 94 ASN A N 1
ATOM 721 C CA . ASN A 1 94 ? -10.659 11.307 2.105 1.00 93.12 94 ASN A CA 1
ATOM 722 C C . ASN A 1 94 ? -9.168 11.026 2.321 1.00 93.12 94 ASN A C 1
ATOM 724 O O . ASN A 1 94 ? -8.591 11.451 3.318 1.00 93.12 94 ASN A O 1
ATOM 728 N N . VAL A 1 95 ? -8.555 10.341 1.360 1.00 93.19 95 VAL A N 1
ATOM 729 C CA . VAL A 1 95 ? -7.140 9.933 1.404 1.00 93.19 95 VAL A CA 1
ATOM 730 C C . VAL A 1 95 ? -6.245 10.738 0.451 1.00 93.19 95 VAL A C 1
ATOM 732 O O . VAL A 1 95 ? -5.141 10.333 0.107 1.00 93.19 95 VAL A O 1
ATOM 735 N N . THR A 1 96 ? -6.717 11.891 -0.026 1.00 87.81 96 THR A N 1
ATOM 736 C CA . THR A 1 96 ? -6.018 12.686 -1.058 1.00 87.81 96 THR A CA 1
ATOM 737 C C . THR A 1 96 ? -4.627 13.167 -0.641 1.00 87.81 96 THR A C 1
ATOM 739 O O . THR A 1 96 ? -3.763 13.326 -1.494 1.00 87.81 96 THR A O 1
ATOM 742 N N . LYS A 1 97 ? -4.401 13.384 0.660 1.00 89.25 97 LYS A N 1
ATOM 743 C CA . LYS A 1 97 ? -3.125 13.868 1.214 1.00 89.25 97 LYS A CA 1
ATOM 744 C C . LYS A 1 97 ? -2.229 12.757 1.767 1.00 89.25 97 LYS A C 1
ATOM 746 O O . LYS A 1 97 ? -1.229 13.056 2.411 1.00 89.25 97 LYS A O 1
ATOM 751 N N . PHE A 1 98 ? -2.621 11.498 1.602 1.00 93.75 98 PHE A N 1
ATOM 752 C CA . PHE A 1 98 ? -1.913 10.369 2.194 1.00 93.75 98 PHE A CA 1
ATOM 753 C C . PHE A 1 98 ? -0.840 9.851 1.240 1.00 93.75 98 PHE A C 1
ATOM 755 O O . PHE A 1 98 ? -1.043 9.807 0.025 1.00 93.75 98 PHE A O 1
ATOM 762 N N . THR A 1 99 ? 0.288 9.422 1.802 1.00 93.62 99 THR A N 1
ATOM 763 C CA . THR A 1 99 ? 1.327 8.697 1.062 1.00 93.62 99 THR A CA 1
ATOM 764 C C . THR A 1 99 ? 0.825 7.316 0.631 1.00 93.62 99 THR A C 1
ATOM 766 O O . THR A 1 99 ? -0.166 6.807 1.165 1.00 93.62 99 THR A O 1
ATOM 769 N N . LYS A 1 100 ? 1.523 6.655 -0.304 1.00 92.88 100 LYS A N 1
ATOM 770 C CA . LYS A 1 100 ? 1.141 5.304 -0.752 1.00 92.88 100 LYS A CA 1
ATOM 771 C C . LYS A 1 100 ? 1.143 4.314 0.411 1.00 92.88 100 LYS A C 1
ATOM 773 O O . LYS A 1 100 ? 0.149 3.625 0.619 1.00 92.88 100 LYS A O 1
ATOM 778 N N . ALA A 1 101 ? 2.197 4.316 1.228 1.00 95.19 101 ALA A N 1
ATOM 779 C CA . ALA A 1 101 ? 2.265 3.556 2.475 1.00 95.19 101 ALA A CA 1
ATOM 780 C C . ALA A 1 101 ? 1.047 3.784 3.398 1.00 95.19 101 ALA A C 1
ATOM 782 O O . ALA A 1 101 ? 0.446 2.826 3.889 1.00 95.19 101 ALA A O 1
ATOM 783 N N . GLN A 1 102 ? 0.627 5.040 3.598 1.00 96.19 102 GLN A N 1
ATOM 784 C CA . GLN A 1 102 ? -0.563 5.360 4.397 1.00 96.19 102 GLN A CA 1
ATOM 785 C C . GLN A 1 102 ? -1.852 4.839 3.749 1.00 96.19 102 GLN A C 1
ATOM 787 O O . GLN A 1 102 ? -2.719 4.315 4.452 1.00 96.19 102 GLN A O 1
ATOM 792 N N . ASN A 1 103 ? -1.976 4.925 2.423 1.00 95.94 103 ASN A N 1
ATOM 793 C CA . ASN A 1 103 ? -3.118 4.381 1.685 1.00 95.94 103 ASN A CA 1
ATOM 794 C C . ASN A 1 103 ? -3.187 2.854 1.787 1.00 95.94 103 ASN A C 1
ATOM 796 O O . ASN A 1 103 ? -4.267 2.316 2.020 1.00 95.94 103 ASN A O 1
ATOM 800 N N . VAL A 1 104 ? -2.047 2.159 1.703 1.00 96.88 104 VAL A N 1
ATOM 801 C CA . VAL A 1 104 ? -1.951 0.701 1.888 1.00 96.88 104 VAL A CA 1
ATOM 802 C C . VAL A 1 104 ? -2.432 0.303 3.285 1.00 96.88 104 VAL A C 1
ATOM 804 O O . VAL A 1 104 ? -3.280 -0.581 3.423 1.00 96.88 104 VAL A O 1
ATOM 807 N N . ARG A 1 105 ? -1.969 1.002 4.328 1.00 97.56 105 ARG A N 1
ATOM 808 C CA . ARG A 1 105 ? -2.415 0.764 5.711 1.00 97.56 105 ARG A CA 1
ATOM 809 C C . ARG A 1 105 ? -3.882 1.128 5.939 1.00 97.56 105 ARG A C 1
ATOM 811 O O . ARG A 1 105 ? -4.563 0.452 6.703 1.00 97.56 105 ARG A O 1
ATOM 818 N N . THR A 1 106 ? -4.388 2.157 5.263 1.00 97.81 106 THR A N 1
ATOM 819 C CA . THR A 1 106 ? -5.812 2.530 5.306 1.00 97.81 106 THR A CA 1
ATOM 820 C C . THR A 1 106 ? -6.680 1.463 4.649 1.00 97.81 106 THR A C 1
ATOM 822 O O . THR A 1 106 ? -7.735 1.122 5.182 1.00 97.81 106 THR A O 1
ATOM 825 N N . TRP A 1 107 ? -6.226 0.879 3.538 1.00 97.25 107 TRP A N 1
ATOM 826 C CA . TRP A 1 107 ? -6.925 -0.231 2.895 1.00 97.25 107 TRP A CA 1
ATOM 827 C C . TRP A 1 107 ? -6.950 -1.468 3.795 1.00 97.25 107 TRP A C 1
ATOM 829 O O . TRP A 1 107 ? -8.013 -2.053 3.990 1.00 97.25 107 TRP A O 1
ATOM 839 N N . GLU A 1 108 ? -5.826 -1.806 4.434 1.00 96.44 108 GLU A N 1
ATOM 840 C CA . GLU A 1 108 ? -5.783 -2.861 5.455 1.00 96.44 108 GLU A CA 1
ATOM 841 C C . GLU A 1 108 ? -6.766 -2.594 6.602 1.00 96.44 108 GLU A C 1
ATOM 843 O O . GLU A 1 108 ? -7.506 -3.494 6.993 1.00 96.44 108 GLU A O 1
ATOM 848 N N . ALA A 1 109 ? -6.804 -1.367 7.129 1.00 97.06 109 ALA A N 1
ATOM 849 C CA . ALA A 1 109 ? -7.742 -0.996 8.184 1.00 97.06 109 ALA A CA 1
ATOM 850 C C . ALA A 1 109 ? -9.198 -1.205 7.740 1.00 97.06 109 ALA A C 1
ATOM 852 O O . ALA A 1 109 ? -10.009 -1.697 8.521 1.00 97.06 109 ALA A O 1
ATOM 853 N N . CYS A 1 110 ? -9.526 -0.911 6.478 1.00 96.69 110 CYS A N 1
ATOM 854 C CA . CYS A 1 110 ? -10.862 -1.174 5.950 1.00 96.69 110 CYS A CA 1
ATOM 855 C C . CYS A 1 110 ? -11.196 -2.671 5.886 1.00 96.69 110 CYS A C 1
ATOM 857 O O . CYS A 1 110 ? -12.336 -3.037 6.165 1.00 96.69 110 CYS A O 1
ATOM 859 N N . GLN A 1 111 ? -10.218 -3.525 5.557 1.00 95.06 111 GLN A N 1
ATOM 860 C CA . GLN A 1 111 ? -10.381 -4.984 5.580 1.00 95.06 111 GLN A CA 1
ATOM 861 C C . GLN A 1 111 ? -10.601 -5.500 7.007 1.00 95.06 111 GLN A C 1
ATOM 863 O O . GLN A 1 111 ? -11.575 -6.203 7.261 1.00 95.06 111 GLN A O 1
ATOM 868 N N . ILE A 1 112 ? -9.738 -5.102 7.952 1.00 94.88 112 ILE A N 1
ATOM 869 C CA . ILE A 1 112 ? -9.826 -5.502 9.370 1.00 94.88 112 ILE A CA 1
ATOM 870 C C . ILE A 1 112 ? -11.193 -5.140 9.945 1.00 94.88 112 ILE A C 1
ATOM 872 O O . ILE A 1 112 ? -11.825 -5.944 10.624 1.00 94.88 112 ILE A O 1
ATOM 876 N N . LEU A 1 113 ? -11.657 -3.926 9.651 1.00 95.19 113 LEU A N 1
ATOM 877 C CA . LEU A 1 113 ? -12.931 -3.420 10.140 1.00 95.19 113 LEU A CA 1
ATOM 878 C C . LEU A 1 113 ? -14.116 -3.852 9.268 1.00 95.19 113 LEU A C 1
ATOM 880 O O . LEU A 1 113 ? -15.242 -3.532 9.621 1.00 95.19 113 LEU A O 1
ATOM 884 N N . SER A 1 114 ? -13.909 -4.559 8.151 1.00 95.25 114 SER A N 1
ATOM 885 C CA . SER A 1 114 ? -14.978 -4.952 7.216 1.00 95.25 114 SER A CA 1
ATOM 886 C C . SER A 1 114 ? -15.920 -3.783 6.880 1.00 95.25 114 SER A C 1
ATOM 888 O O . SER A 1 114 ? -17.125 -3.844 7.136 1.00 95.25 114 SER A O 1
ATOM 890 N N . ILE A 1 115 ? -15.339 -2.684 6.391 1.00 95.88 115 ILE A N 1
ATOM 891 C CA . ILE A 1 115 ? -16.036 -1.407 6.182 1.00 95.88 115 ILE A CA 1
ATOM 892 C C . ILE A 1 115 ? -17.116 -1.500 5.108 1.00 95.88 115 ILE A C 1
ATOM 894 O O . ILE A 1 115 ? -16.854 -2.011 4.018 1.00 95.88 115 ILE A O 1
ATOM 898 N N . GLU A 1 116 ? -18.268 -0.896 5.406 1.00 93.38 116 GLU A N 1
ATOM 899 C CA . GLU A 1 116 ? -19.405 -0.724 4.504 1.00 93.38 116 GLU A CA 1
ATOM 900 C C . GLU A 1 116 ? -19.656 0.766 4.179 1.00 93.38 116 GLU A C 1
ATOM 902 O O . GLU A 1 116 ? -19.500 1.638 5.046 1.00 93.38 116 GLU A O 1
ATOM 907 N N . PRO A 1 117 ? -20.069 1.091 2.940 1.00 93.69 117 PRO A N 1
ATOM 908 C CA . PRO A 1 117 ? -20.309 0.169 1.829 1.00 93.69 117 PRO A CA 1
ATOM 909 C C . PRO A 1 117 ? -18.996 -0.353 1.219 1.00 93.69 117 PRO A C 1
ATOM 911 O O . PRO A 1 117 ? -17.985 0.357 1.204 1.00 93.69 117 PRO A O 1
ATOM 914 N N . THR A 1 118 ? -19.022 -1.552 0.630 1.00 92.56 118 THR A N 1
ATOM 915 C CA . THR A 1 118 ? -17.864 -2.159 -0.068 1.00 92.56 118 THR A CA 1
ATOM 916 C C . THR A 1 118 ? -17.212 -1.236 -1.106 1.00 92.56 118 THR A C 1
ATOM 918 O O . THR A 1 118 ? -15.992 -1.261 -1.283 1.00 92.56 118 THR A O 1
ATOM 921 N N . THR A 1 119 ? -17.992 -0.344 -1.727 1.00 93.69 119 THR A N 1
ATOM 922 C CA . THR A 1 119 ? -17.501 0.653 -2.696 1.00 93.69 119 THR A CA 1
ATOM 923 C C . THR A 1 119 ? -16.412 1.580 -2.140 1.00 93.69 119 THR A C 1
ATOM 925 O O . THR A 1 119 ? -15.601 2.102 -2.908 1.00 93.69 119 THR A O 1
ATOM 928 N N . VAL A 1 120 ? -16.328 1.779 -0.817 1.00 93.94 120 VAL A N 1
ATOM 929 C CA . VAL A 1 120 ? -15.222 2.522 -0.184 1.00 93.94 120 VAL A CA 1
ATOM 930 C C . VAL A 1 120 ? -13.894 1.804 -0.410 1.00 93.94 120 VAL A C 1
ATOM 932 O O . VAL A 1 120 ? -12.905 2.434 -0.792 1.00 93.94 120 VAL A O 1
ATOM 935 N N . GLN A 1 121 ? -13.884 0.485 -0.215 1.00 93.12 121 GLN A N 1
ATOM 936 C CA . GLN A 1 121 ? -12.696 -0.347 -0.390 1.00 93.12 121 GLN A CA 1
ATOM 937 C C . GLN A 1 121 ? -12.304 -0.434 -1.866 1.00 93.12 121 GLN A C 1
ATOM 939 O O . GLN A 1 121 ? -11.128 -0.296 -2.189 1.00 93.12 121 GLN A O 1
ATOM 944 N N . GLU A 1 122 ? -13.282 -0.564 -2.765 1.00 93.50 122 GLU A N 1
ATOM 945 C CA . GLU A 1 122 ? -13.060 -0.601 -4.217 1.00 93.50 122 GLU A CA 1
ATOM 946 C C . GLU A 1 122 ? -12.443 0.698 -4.752 1.00 93.50 122 GLU A C 1
ATOM 948 O O . GLU A 1 122 ? -11.485 0.660 -5.524 1.00 93.50 122 GLU A O 1
ATOM 953 N N . ARG A 1 123 ? -12.940 1.865 -4.315 1.00 93.25 123 ARG A N 1
ATOM 954 C CA . ARG A 1 123 ? -12.363 3.167 -4.699 1.00 93.25 123 ARG A CA 1
ATOM 955 C C . ARG A 1 123 ? -10.926 3.307 -4.207 1.00 93.25 123 ARG A C 1
ATOM 957 O O . ARG A 1 123 ? -10.066 3.785 -4.948 1.00 93.25 123 ARG A O 1
ATOM 964 N N . LEU A 1 124 ? -10.660 2.879 -2.972 1.00 94.69 124 LEU A N 1
ATOM 965 C CA . LEU A 1 124 ? -9.319 2.918 -2.399 1.00 94.69 124 LEU A CA 1
ATOM 966 C C . LEU A 1 124 ? -8.365 1.954 -3.119 1.00 94.69 124 LEU A C 1
ATOM 968 O O . LEU A 1 124 ? -7.237 2.339 -3.416 1.00 94.69 124 LEU A O 1
ATOM 972 N N . ALA A 1 125 ? -8.823 0.749 -3.467 1.00 94.38 125 ALA A N 1
ATOM 973 C CA . ALA A 1 125 ? -8.059 -0.211 -4.262 1.00 94.38 125 ALA A CA 1
ATOM 974 C C . ALA A 1 125 ? -7.763 0.320 -5.673 1.00 94.38 125 ALA A C 1
ATOM 976 O O . ALA A 1 125 ? -6.636 0.203 -6.148 1.00 94.38 125 ALA A O 1
ATOM 977 N N . GLY A 1 126 ? -8.734 0.974 -6.319 1.00 92.12 126 GLY A N 1
ATOM 978 C CA . GLY A 1 126 ? -8.540 1.636 -7.611 1.00 92.12 126 GLY A CA 1
ATOM 979 C C . GLY A 1 126 ? -7.475 2.734 -7.556 1.00 92.12 126 GLY A C 1
ATOM 980 O O . GLY A 1 126 ? -6.584 2.767 -8.406 1.00 92.12 126 GLY A O 1
ATOM 981 N N . LYS A 1 127 ? -7.511 3.584 -6.520 1.00 91.00 127 LYS A N 1
ATOM 982 C CA . LYS A 1 127 ? -6.460 4.582 -6.276 1.00 91.00 127 LYS A CA 1
ATOM 983 C C . LYS A 1 127 ? -5.101 3.923 -6.027 1.00 91.00 127 LYS A C 1
ATOM 985 O O . LYS A 1 127 ? -4.123 4.317 -6.648 1.00 91.00 127 LYS A O 1
ATOM 990 N N . LEU A 1 128 ? -5.034 2.904 -5.172 1.00 94.19 128 LEU A N 1
ATOM 991 C CA . LEU A 1 128 ? -3.788 2.189 -4.885 1.00 94.19 128 LEU A CA 1
ATOM 992 C C . LEU A 1 128 ? -3.202 1.509 -6.124 1.00 94.19 128 LEU A C 1
ATOM 994 O O . LEU A 1 128 ? -1.995 1.553 -6.318 1.00 94.19 128 LEU A O 1
ATOM 998 N N . ALA A 1 129 ? -4.028 0.915 -6.985 1.00 91.50 129 ALA A N 1
ATOM 999 C CA . ALA A 1 129 ? -3.558 0.303 -8.224 1.00 91.50 129 ALA A CA 1
ATOM 1000 C C . ALA A 1 129 ? -2.865 1.330 -9.135 1.00 91.50 129 ALA A C 1
ATOM 1002 O O . ALA A 1 129 ? -1.827 1.026 -9.728 1.00 91.50 129 ALA A O 1
ATOM 1003 N N . TRP A 1 130 ? -3.410 2.549 -9.207 1.00 90.12 130 TRP A N 1
ATOM 1004 C CA . TRP A 1 130 ? -2.760 3.665 -9.888 1.00 90.12 130 TRP A CA 1
ATOM 1005 C C . TRP A 1 130 ? -1.470 4.080 -9.174 1.00 90.12 130 TRP A C 1
ATOM 1007 O O . TRP A 1 130 ? -0.411 4.093 -9.799 1.00 90.12 130 TRP A O 1
ATOM 1017 N N . ASP A 1 131 ? -1.542 4.344 -7.867 1.00 91.06 131 ASP A N 1
ATOM 1018 C CA . ASP A 1 131 ? -0.428 4.891 -7.094 1.00 91.06 131 ASP A CA 1
ATOM 1019 C C . ASP A 1 131 ? 0.797 3.953 -7.078 1.00 91.06 131 ASP A C 1
ATOM 1021 O O . ASP A 1 131 ? 1.944 4.372 -7.244 1.00 91.06 131 ASP A O 1
ATOM 1025 N N . LEU A 1 132 ? 0.562 2.652 -6.917 1.00 90.06 132 LEU A N 1
ATOM 1026 C CA . LEU A 1 132 ? 1.617 1.637 -6.866 1.00 90.06 132 LEU A CA 1
ATOM 1027 C C . LEU A 1 132 ? 2.240 1.348 -8.239 1.00 90.06 132 LEU A C 1
ATOM 1029 O O . LEU A 1 132 ? 3.317 0.760 -8.287 1.00 90.06 132 LEU A O 1
ATOM 1033 N N . SER A 1 133 ? 1.582 1.755 -9.329 1.00 85.50 133 SER A N 1
ATOM 1034 C CA . SER A 1 133 ? 2.038 1.488 -10.700 1.00 85.50 133 SER A CA 1
ATOM 1035 C C . SER A 1 133 ? 2.515 2.736 -11.457 1.00 85.50 133 SER A C 1
ATOM 1037 O O . SER A 1 133 ? 3.140 2.579 -12.497 1.00 85.50 133 SER A O 1
ATOM 1039 N N . HIS A 1 134 ? 2.186 3.956 -11.008 1.00 79.31 134 HIS A N 1
ATOM 1040 C CA . HIS A 1 134 ? 2.441 5.185 -11.787 1.00 79.31 134 HIS A CA 1
ATOM 1041 C C . HIS A 1 134 ? 2.811 6.432 -10.964 1.00 79.31 134 HIS A C 1
ATOM 1043 O O . HIS A 1 134 ? 3.444 7.339 -11.500 1.00 79.31 134 HIS A O 1
ATOM 1049 N N . ASP A 1 135 ? 2.381 6.534 -9.704 1.00 73.44 135 ASP A N 1
ATOM 1050 C CA . ASP A 1 135 ? 2.664 7.694 -8.834 1.00 73.44 135 ASP A CA 1
ATOM 1051 C C . ASP A 1 135 ? 4.167 7.685 -8.440 1.00 73.44 135 ASP A C 1
ATOM 1053 O O . ASP A 1 135 ? 4.787 6.622 -8.557 1.00 73.44 135 ASP A O 1
ATOM 1057 N N . PRO A 1 136 ? 4.818 8.801 -8.037 1.00 77.56 136 PRO A N 1
ATOM 1058 C CA . PRO A 1 136 ? 6.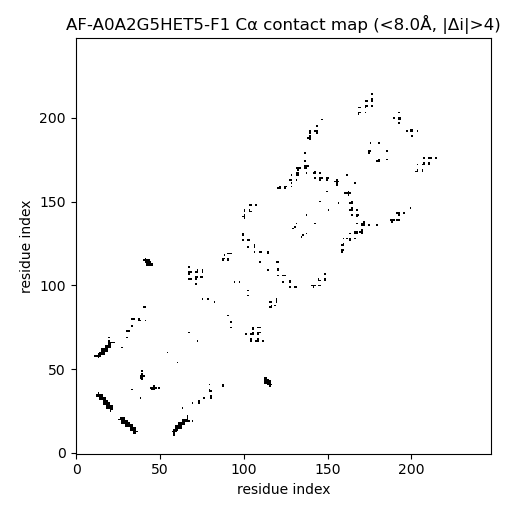269 8.978 -8.166 1.00 77.56 136 PRO A CA 1
ATOM 1059 C C . PRO A 1 136 ? 7.084 7.978 -7.336 1.00 77.56 136 PRO A C 1
ATOM 1061 O O . PRO A 1 136 ? 6.524 7.247 -6.518 1.00 77.56 136 PRO A O 1
ATOM 1064 N N . LYS A 1 137 ? 8.405 7.955 -7.578 1.00 89.06 137 LYS A N 1
ATOM 1065 C CA . LYS A 1 137 ? 9.395 6.984 -7.070 1.00 89.06 137 LYS A CA 1
ATOM 1066 C C . LYS A 1 137 ? 8.955 6.224 -5.816 1.00 89.06 137 LYS A C 1
ATOM 1068 O O . LYS A 1 137 ? 8.761 6.802 -4.748 1.00 89.06 137 LYS A O 1
ATOM 1073 N N . THR A 1 138 ? 8.879 4.905 -5.940 1.00 93.62 138 THR A N 1
ATOM 1074 C CA . THR A 1 138 ? 8.619 4.003 -4.815 1.00 93.62 138 THR A CA 1
ATOM 1075 C C . THR A 1 138 ? 9.665 4.184 -3.714 1.00 93.62 138 THR A C 1
ATOM 1077 O O . THR A 1 138 ? 10.869 4.101 -3.963 1.00 93.62 138 THR A O 1
ATOM 1080 N N . THR A 1 139 ? 9.224 4.401 -2.479 1.00 94.19 139 THR A N 1
ATOM 1081 C CA . THR A 1 139 ? 10.125 4.507 -1.326 1.00 94.19 139 THR A CA 1
ATOM 1082 C C . THR A 1 139 ? 10.325 3.152 -0.642 1.00 94.19 139 THR A C 1
ATOM 1084 O O . THR A 1 139 ? 9.554 2.209 -0.834 1.00 94.19 139 THR A O 1
ATOM 1087 N N . ALA A 1 140 ? 11.340 3.055 0.221 1.00 94.44 140 ALA A N 1
ATOM 1088 C CA . ALA A 1 140 ? 11.559 1.864 1.044 1.00 94.44 140 ALA A CA 1
ATOM 1089 C C . ALA A 1 140 ? 10.345 1.548 1.940 1.00 94.44 140 ALA A C 1
ATOM 1091 O O . ALA A 1 140 ? 9.980 0.386 2.119 1.00 94.44 140 ALA A O 1
ATOM 1092 N N . THR A 1 141 ? 9.701 2.592 2.469 1.00 95.31 141 THR A N 1
ATOM 1093 C CA . THR A 1 141 ? 8.495 2.475 3.293 1.00 95.31 141 THR A CA 1
ATOM 1094 C C . THR A 1 141 ? 7.323 1.925 2.486 1.00 95.31 141 THR A C 1
ATOM 1096 O O . THR A 1 141 ? 6.602 1.071 2.988 1.00 95.31 141 THR A O 1
ATOM 1099 N N . ASP A 1 142 ? 7.149 2.341 1.229 1.00 95.25 142 ASP A N 1
ATOM 1100 C CA . ASP A 1 142 ? 6.056 1.833 0.390 1.00 95.25 142 ASP A CA 1
ATOM 1101 C C . ASP A 1 142 ? 6.182 0.324 0.151 1.00 95.25 142 ASP A C 1
ATOM 1103 O O . ASP A 1 142 ? 5.203 -0.403 0.307 1.00 95.25 142 ASP A O 1
ATOM 1107 N N . LEU A 1 143 ? 7.391 -0.163 -0.159 1.00 95.94 143 LEU A N 1
ATOM 1108 C CA . LEU A 1 143 ? 7.652 -1.597 -0.328 1.00 95.94 143 LEU A CA 1
ATOM 1109 C C . LEU A 1 143 ? 7.455 -2.376 0.969 1.00 95.94 143 LEU A C 1
ATOM 1111 O O . LEU A 1 143 ? 6.853 -3.450 0.951 1.00 95.94 143 LEU A O 1
ATOM 1115 N N . GLN A 1 144 ? 7.939 -1.837 2.088 1.00 96.44 144 GLN A N 1
ATOM 1116 C CA . GLN A 1 144 ? 7.778 -2.465 3.393 1.00 96.44 144 GLN A CA 1
ATOM 1117 C C . GLN A 1 144 ? 6.296 -2.607 3.764 1.00 96.44 144 GLN A C 1
ATOM 1119 O O . GLN A 1 144 ? 5.860 -3.687 4.160 1.00 96.44 144 GLN A O 1
ATOM 1124 N N . GLU A 1 145 ? 5.508 -1.545 3.603 1.00 96.31 145 GLU A N 1
ATOM 1125 C CA . GLU A 1 145 ? 4.093 -1.569 3.973 1.00 96.31 145 GLU A CA 1
ATOM 1126 C C . GLU A 1 145 ? 3.251 -2.382 2.994 1.00 96.31 145 GLU A C 1
ATOM 1128 O O . GLU A 1 145 ? 2.383 -3.141 3.430 1.00 96.31 145 GLU A O 1
ATOM 1133 N N . ALA A 1 146 ? 3.548 -2.320 1.694 1.00 96.56 146 ALA A N 1
ATOM 1134 C CA . ALA A 1 146 ? 2.943 -3.215 0.714 1.00 96.56 146 ALA A CA 1
ATOM 1135 C C . ALA A 1 146 ? 3.247 -4.683 1.035 1.00 96.56 146 ALA A C 1
ATOM 1137 O O . ALA A 1 146 ? 2.345 -5.516 0.987 1.00 96.56 146 ALA A O 1
ATOM 1138 N N . TRP A 1 147 ? 4.483 -5.010 1.421 1.00 97.12 147 TRP A N 1
ATOM 1139 C CA . TRP A 1 147 ? 4.836 -6.362 1.844 1.00 97.12 147 TRP A CA 1
ATOM 1140 C C . TRP A 1 147 ? 4.046 -6.787 3.083 1.00 97.12 147 TRP A C 1
ATOM 1142 O O . TRP A 1 147 ? 3.380 -7.820 3.047 1.00 97.12 147 TRP A O 1
ATOM 1152 N N . HIS A 1 148 ? 4.057 -5.990 4.155 1.00 95.25 148 HIS A N 1
ATOM 1153 C CA . HIS A 1 148 ? 3.335 -6.312 5.390 1.00 95.25 148 HIS A CA 1
ATOM 1154 C C . HIS A 1 148 ? 1.838 -6.556 5.165 1.00 95.25 148 HIS A C 1
ATOM 1156 O O . HIS A 1 148 ? 1.253 -7.423 5.811 1.00 95.25 148 HIS A O 1
ATOM 1162 N N . VAL A 1 149 ? 1.217 -5.798 4.259 1.00 95.94 149 VAL A N 1
ATOM 1163 C CA . VAL A 1 149 ? -0.226 -5.876 4.018 1.00 95.94 149 VAL A CA 1
ATOM 1164 C C . VAL A 1 149 ? -0.595 -6.951 3.004 1.00 95.94 149 VAL A C 1
ATOM 1166 O O . VAL A 1 149 ? -1.577 -7.663 3.222 1.00 95.94 149 VAL A O 1
ATOM 1169 N N . PHE A 1 150 ? 0.139 -7.059 1.896 1.00 96.38 150 PHE A N 1
ATOM 1170 C CA . PHE A 1 150 ? -0.272 -7.871 0.752 1.00 96.38 150 PHE A CA 1
ATOM 1171 C C . PHE A 1 150 ? 0.384 -9.255 0.700 1.00 96.38 150 PHE A C 1
ATOM 1173 O O . PHE A 1 150 ? -0.177 -10.152 0.081 1.00 96.38 150 PHE A O 1
ATOM 1180 N N . SER A 1 151 ? 1.515 -9.483 1.381 1.00 94.94 151 SER A N 1
ATOM 1181 C CA . SER A 1 151 ? 2.209 -10.789 1.348 1.00 94.94 151 SER A CA 1
ATOM 1182 C C . SER A 1 151 ? 1.409 -11.950 1.948 1.00 94.94 151 SER A C 1
ATOM 1184 O O . SER A 1 151 ? 1.712 -13.105 1.663 1.00 94.94 151 SER A O 1
ATOM 1186 N N . ARG A 1 152 ? 0.383 -11.654 2.756 1.00 92.62 152 ARG A N 1
ATOM 1187 C CA . ARG A 1 152 ? -0.515 -12.651 3.360 1.00 92.62 152 ARG A CA 1
ATOM 1188 C C . ARG A 1 152 ? -1.570 -13.215 2.406 1.00 92.62 152 ARG A C 1
ATOM 1190 O O . ARG A 1 152 ? -2.255 -14.160 2.782 1.00 92.62 152 ARG A O 1
ATOM 1197 N N . PHE A 1 153 ? -1.762 -12.611 1.235 1.00 92.62 153 PHE A N 1
ATOM 1198 C CA . PHE A 1 153 ? -2.740 -13.088 0.261 1.00 92.62 153 PHE A CA 1
ATOM 1199 C C . PHE A 1 153 ? -2.074 -14.068 -0.702 1.00 92.62 153 PHE A C 1
ATOM 1201 O O . PHE A 1 153 ? -1.020 -13.776 -1.269 1.00 92.62 153 PHE A O 1
ATOM 1208 N N . ASP A 1 154 ? -2.712 -15.219 -0.901 1.00 86.88 154 ASP A N 1
ATOM 1209 C CA . ASP A 1 154 ? -2.356 -16.135 -1.978 1.00 86.88 154 ASP A CA 1
ATOM 1210 C C . ASP A 1 154 ? -3.055 -15.670 -3.264 1.00 86.88 154 ASP A C 1
ATOM 1212 O O . ASP A 1 154 ? -4.233 -15.943 -3.498 1.00 86.88 154 ASP A O 1
ATOM 1216 N N . GLY A 1 155 ? -2.355 -14.844 -4.044 1.00 89.69 155 GLY A N 1
ATOM 1217 C CA . GLY A 1 155 ? -2.874 -14.224 -5.262 1.00 89.69 155 GLY A CA 1
ATOM 1218 C C . GLY A 1 155 ? -3.348 -12.780 -5.076 1.00 89.69 155 GLY A C 1
ATOM 1219 O O . GLY A 1 155 ? -2.792 -12.013 -4.292 1.00 89.69 155 GLY A O 1
ATOM 1220 N N . ILE A 1 156 ? -4.348 -12.378 -5.867 1.00 93.44 156 ILE A N 1
ATOM 1221 C CA . ILE A 1 156 ? -4.815 -10.987 -5.928 1.00 93.44 156 ILE A CA 1
ATOM 1222 C C . ILE A 1 156 ? -5.709 -10.696 -4.709 1.00 93.44 156 ILE A C 1
ATOM 1224 O O . ILE A 1 156 ? -6.717 -11.386 -4.530 1.00 93.44 156 ILE A O 1
ATOM 1228 N N . PRO A 1 157 ? -5.391 -9.681 -3.880 1.00 93.56 157 PRO A N 1
ATOM 1229 C CA . PRO A 1 157 ? -6.225 -9.323 -2.738 1.00 93.56 157 PRO A CA 1
ATOM 1230 C C . PRO A 1 157 ? -7.645 -8.908 -3.167 1.00 93.56 157 PRO A C 1
ATOM 1232 O O . PRO A 1 157 ? -7.831 -8.422 -4.288 1.00 93.56 157 PRO A O 1
ATOM 1235 N N . PRO A 1 158 ? -8.656 -9.022 -2.281 1.00 90.88 158 PRO A N 1
ATOM 1236 C CA . PRO A 1 158 ? -10.019 -8.585 -2.578 1.00 90.88 158 PRO A CA 1
ATOM 1237 C C . PRO A 1 158 ? -10.055 -7.151 -3.111 1.00 90.88 158 PRO A C 1
ATOM 1239 O O . PRO A 1 158 ? -9.227 -6.329 -2.729 1.00 90.88 158 PRO A O 1
ATOM 1242 N N . THR A 1 159 ? -11.027 -6.821 -3.963 1.00 91.94 159 THR A N 1
ATOM 1243 C CA . THR A 1 159 ? -11.211 -5.489 -4.589 1.00 91.94 159 THR A CA 1
ATOM 1244 C C . THR A 1 159 ? -10.129 -5.048 -5.590 1.00 91.94 159 THR A C 1
ATOM 1246 O O . THR A 1 159 ? -10.348 -4.078 -6.317 1.00 91.94 159 THR A O 1
ATOM 1249 N N . PHE A 1 160 ? -9.002 -5.762 -5.708 1.00 94.56 160 PHE A N 1
ATOM 1250 C CA . PHE A 1 160 ? -7.980 -5.491 -6.722 1.00 94.56 160 PHE A CA 1
ATOM 1251 C C . PHE A 1 160 ? -8.204 -6.300 -8.008 1.00 94.56 160 PHE A C 1
ATOM 1253 O O . PHE A 1 160 ? -8.725 -7.411 -7.990 1.00 94.56 160 PHE A O 1
ATOM 1260 N N . LYS A 1 161 ? -7.772 -5.737 -9.147 1.00 91.31 161 LYS A N 1
ATOM 1261 C CA . LYS A 1 161 ? -7.747 -6.418 -10.461 1.00 91.31 161 LYS A CA 1
ATOM 1262 C C . LYS A 1 161 ? -6.366 -6.955 -10.843 1.00 91.31 161 LYS A C 1
ATOM 1264 O O . LYS A 1 161 ? -6.254 -7.770 -11.751 1.00 91.31 161 LYS A O 1
ATOM 1269 N N . VAL A 1 162 ? -5.325 -6.449 -10.192 1.00 90.88 162 VAL A N 1
ATOM 1270 C CA . VAL A 1 162 ? -3.916 -6.795 -10.407 1.00 90.88 162 VAL A CA 1
ATOM 1271 C C . VAL A 1 162 ? -3.250 -6.946 -9.050 1.00 90.88 162 VAL A C 1
ATOM 1273 O O . VAL A 1 162 ? -3.714 -6.344 -8.084 1.00 90.88 162 VAL A O 1
ATOM 1276 N N . ASP A 1 163 ? -2.176 -7.727 -8.973 1.00 94.25 163 ASP A N 1
ATOM 1277 C CA . ASP A 1 163 ? -1.418 -7.894 -7.734 1.00 94.25 163 ASP A CA 1
ATOM 1278 C C . ASP A 1 163 ? -0.708 -6.571 -7.358 1.00 94.25 163 ASP A C 1
ATOM 1280 O O . ASP A 1 163 ? 0.240 -6.166 -8.044 1.00 94.25 163 ASP A O 1
ATOM 1284 N N . PRO A 1 164 ? -1.135 -5.887 -6.275 1.00 95.00 164 PRO A N 1
ATOM 1285 C CA . PRO A 1 164 ? -0.557 -4.607 -5.877 1.00 95.00 164 PRO A CA 1
ATOM 1286 C C . PRO A 1 164 ? 0.895 -4.740 -5.402 1.00 95.00 164 PRO A C 1
ATOM 1288 O O . PRO A 1 164 ? 1.685 -3.811 -5.587 1.00 95.00 164 PRO A O 1
ATOM 1291 N N . LEU A 1 165 ? 1.272 -5.886 -4.822 1.00 95.81 165 LEU A N 1
ATOM 1292 C CA . LEU A 1 165 ? 2.639 -6.141 -4.378 1.00 95.81 165 LEU A CA 1
ATOM 1293 C C . LEU A 1 165 ? 3.568 -6.333 -5.580 1.00 95.81 165 LEU A C 1
ATOM 1295 O O . LEU A 1 165 ? 4.666 -5.776 -5.612 1.00 95.81 165 LEU A O 1
ATOM 1299 N N . ALA A 1 166 ? 3.118 -7.077 -6.591 1.00 94.94 166 ALA A N 1
ATOM 1300 C CA . ALA A 1 166 ? 3.862 -7.217 -7.838 1.00 94.94 166 ALA A CA 1
ATOM 1301 C C . ALA A 1 166 ? 4.029 -5.867 -8.555 1.00 94.94 166 ALA A C 1
ATOM 1303 O O . ALA A 1 166 ? 5.127 -5.574 -9.035 1.00 94.94 166 ALA A O 1
ATOM 1304 N N . SER A 1 167 ? 2.984 -5.028 -8.584 1.00 94.88 167 SER A N 1
ATOM 1305 C CA . SER A 1 167 ? 3.042 -3.685 -9.179 1.00 94.88 167 SER A CA 1
ATOM 1306 C C . SER A 1 167 ? 4.096 -2.796 -8.521 1.00 94.88 167 SER A C 1
ATOM 1308 O O . SER A 1 167 ? 4.954 -2.264 -9.221 1.00 94.88 167 SER A O 1
ATOM 1310 N N . VAL A 1 168 ? 4.099 -2.676 -7.189 1.00 96.06 168 VAL A N 1
ATOM 1311 C CA . VAL A 1 168 ? 5.043 -1.777 -6.498 1.00 96.06 168 VAL A CA 1
ATOM 1312 C C . VAL A 1 168 ? 6.496 -2.251 -6.604 1.00 96.06 168 VAL A C 1
ATOM 1314 O O . VAL A 1 168 ? 7.401 -1.432 -6.781 1.00 96.06 168 VAL A O 1
ATOM 1317 N N . ILE A 1 169 ? 6.729 -3.572 -6.568 1.00 96.56 169 ILE A N 1
ATOM 1318 C CA . ILE A 1 169 ? 8.054 -4.163 -6.813 1.00 96.56 169 ILE A CA 1
ATOM 1319 C C . ILE A 1 169 ? 8.488 -3.864 -8.245 1.00 96.56 169 ILE A C 1
ATOM 1321 O O . ILE A 1 169 ? 9.620 -3.438 -8.476 1.00 96.56 169 ILE A O 1
ATOM 1325 N N . HIS A 1 170 ? 7.592 -4.066 -9.214 1.00 96.06 170 HIS A N 1
ATOM 1326 C CA . HIS A 1 170 ? 7.889 -3.775 -10.606 1.00 96.06 170 HIS A CA 1
ATOM 1327 C C . HIS A 1 170 ? 8.246 -2.305 -10.813 1.00 96.06 170 HIS A C 1
ATOM 1329 O O . HIS A 1 170 ? 9.249 -2.054 -11.482 1.00 96.06 170 HIS A O 1
ATOM 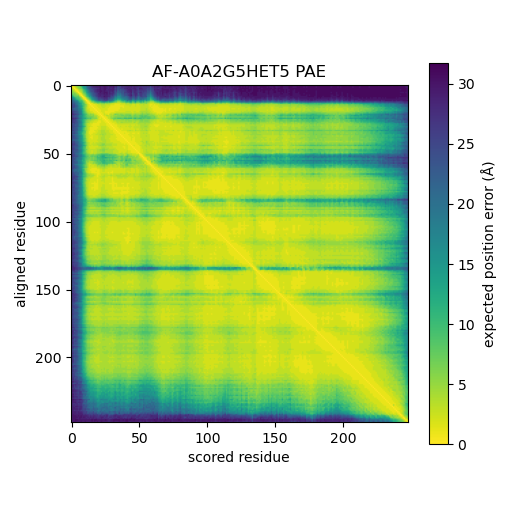1335 N N . GLN A 1 171 ? 7.478 -1.382 -10.231 1.00 95.88 17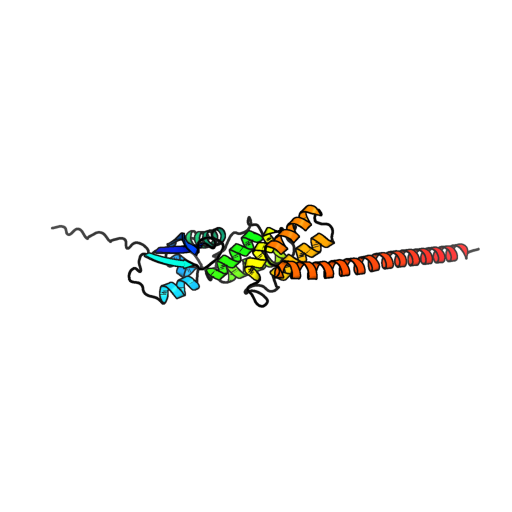1 GLN A N 1
ATOM 1336 C CA . GLN A 1 171 ? 7.702 0.054 -10.361 1.00 95.88 171 GLN A CA 1
ATOM 1337 C C . GLN A 1 171 ? 9.075 0.453 -9.811 1.00 95.88 171 GLN A C 1
ATOM 1339 O O . GLN A 1 171 ? 9.864 1.051 -10.536 1.00 95.88 171 GLN A O 1
ATOM 1344 N N . PHE A 1 172 ? 9.424 0.011 -8.594 1.00 96.62 172 PHE A N 1
ATOM 1345 C CA . PHE A 1 172 ? 10.758 0.249 -8.029 1.00 96.62 172 PHE A CA 1
ATOM 1346 C C . PHE A 1 172 ? 11.878 -0.288 -8.932 1.00 96.62 172 PHE A C 1
ATOM 1348 O O . PHE A 1 172 ? 12.829 0.427 -9.250 1.00 96.62 172 PHE A O 1
ATOM 1355 N N . CYS A 1 173 ? 11.782 -1.552 -9.362 1.00 96.81 173 CYS A N 1
ATOM 1356 C CA . CYS A 1 173 ? 12.808 -2.157 -10.207 1.00 96.81 173 CYS A CA 1
ATOM 1357 C C . CYS A 1 173 ? 12.914 -1.450 -11.564 1.00 96.81 173 CYS A C 1
ATOM 1359 O O . CYS A 1 173 ? 14.017 -1.305 -12.087 1.00 96.81 173 CYS A O 1
ATOM 1361 N N . TRP A 1 174 ? 11.788 -1.019 -12.139 1.00 95.69 174 TRP A N 1
ATOM 1362 C CA . TRP A 1 174 ? 11.765 -0.292 -13.403 1.00 95.69 174 TRP A CA 1
ATOM 1363 C C . TRP A 1 174 ? 12.463 1.060 -13.263 1.00 95.69 174 TRP A C 1
ATOM 1365 O O . TRP A 1 174 ? 13.362 1.346 -14.053 1.00 95.69 174 TRP A O 1
ATOM 1375 N N . ASP A 1 175 ? 12.122 1.825 -12.226 1.00 95.31 175 ASP A N 1
ATOM 1376 C CA . ASP A 1 175 ? 12.724 3.123 -11.918 1.00 95.31 175 ASP A CA 1
ATOM 1377 C C . ASP A 1 175 ? 14.237 2.985 -11.666 1.00 95.31 175 ASP A C 1
ATOM 1379 O O . ASP A 1 175 ? 15.033 3.728 -12.243 1.00 95.31 175 ASP A O 1
ATOM 1383 N N . LYS A 1 176 ? 14.670 1.968 -10.902 1.00 95.56 176 LYS A N 1
ATOM 1384 C CA . LYS A 1 176 ? 16.100 1.671 -10.683 1.00 95.56 176 LYS A CA 1
ATOM 1385 C C . LYS A 1 176 ? 16.829 1.352 -11.987 1.00 95.56 176 LYS A C 1
ATOM 1387 O O . LYS A 1 176 ? 17.916 1.866 -12.216 1.00 95.56 176 LYS A O 1
ATOM 1392 N N . VAL A 1 177 ? 16.247 0.513 -12.844 1.00 95.69 177 VAL A N 1
ATOM 1393 C CA . VAL A 1 177 ? 16.850 0.132 -14.133 1.00 95.69 177 VAL A CA 1
ATOM 1394 C C . VAL A 1 177 ? 16.915 1.308 -15.105 1.00 95.69 177 VAL A C 1
ATOM 1396 O O . VAL A 1 177 ? 17.755 1.300 -15.999 1.00 95.69 177 VAL A O 1
ATOM 1399 N N . HIS A 1 178 ? 16.057 2.315 -14.955 1.00 93.06 178 HIS A N 1
ATOM 1400 C CA . HIS A 1 178 ? 16.038 3.520 -15.788 1.00 93.06 178 HIS A CA 1
ATOM 1401 C C . HIS A 1 178 ? 16.691 4.724 -15.103 1.00 93.06 178 HIS A C 1
ATOM 1403 O O . HIS A 1 178 ? 16.383 5.861 -15.462 1.00 93.06 178 HIS A O 1
ATOM 1409 N N . ASP A 1 179 ? 17.588 4.468 -14.144 1.00 93.88 179 ASP A N 1
ATOM 1410 C CA . ASP A 1 179 ? 18.441 5.476 -13.511 1.00 93.88 179 ASP A CA 1
ATOM 1411 C C . ASP A 1 179 ? 17.626 6.620 -12.879 1.00 93.88 179 ASP A C 1
ATOM 1413 O O . ASP A 1 179 ? 18.056 7.768 -12.815 1.00 93.88 179 ASP A O 1
ATOM 1417 N N . GLN A 1 180 ? 16.409 6.305 -12.416 1.00 94.50 180 GLN A N 1
ATOM 1418 C CA . GLN A 1 180 ? 15.552 7.258 -11.715 1.00 94.50 180 GLN A CA 1
ATOM 1419 C C . GLN A 1 180 ? 15.949 7.403 -10.249 1.00 94.50 180 GLN A C 1
ATOM 1421 O O . GLN A 1 180 ? 15.412 8.273 -9.582 1.00 94.50 180 GLN A O 1
ATOM 1426 N N . TYR A 1 181 ? 16.865 6.592 -9.722 1.00 94.88 181 TYR A N 1
ATOM 1427 C CA . TYR A 1 181 ? 17.364 6.698 -8.352 1.00 94.88 181 TYR A CA 1
ATOM 1428 C C . TYR A 1 181 ? 18.849 7.023 -8.342 1.00 94.88 181 TYR A C 1
ATOM 1430 O O . TYR A 1 181 ? 19.605 6.478 -9.144 1.00 94.88 181 TYR A O 1
ATOM 1438 N N . GLU A 1 182 ? 19.263 7.811 -7.354 1.00 95.06 182 GLU A N 1
ATOM 1439 C CA . GLU A 1 182 ? 20.668 7.848 -6.962 1.00 95.06 182 GLU A CA 1
ATOM 1440 C C . GLU A 1 182 ? 21.081 6.472 -6.421 1.00 95.06 182 GLU A C 1
ATOM 1442 O O . GLU A 1 182 ? 20.288 5.769 -5.782 1.00 95.06 182 GLU A O 1
ATOM 1447 N N . GLU A 1 183 ? 22.332 6.070 -6.640 1.00 93.94 183 GLU A N 1
ATOM 1448 C CA . GLU A 1 183 ? 22.791 4.727 -6.265 1.00 93.94 183 GLU A CA 1
ATOM 1449 C C . GLU A 1 183 ? 22.654 4.470 -4.754 1.00 93.94 183 GLU A C 1
ATOM 1451 O O . GLU A 1 183 ? 22.162 3.417 -4.338 1.00 93.94 183 GLU A O 1
ATOM 1456 N N . ALA A 1 184 ? 22.999 5.465 -3.930 1.00 95.62 184 ALA A N 1
ATOM 1457 C CA . ALA A 1 184 ? 22.846 5.400 -2.478 1.00 95.62 184 ALA A CA 1
ATOM 1458 C C . ALA A 1 184 ? 21.374 5.250 -2.048 1.00 95.62 184 ALA A C 1
ATOM 1460 O O . ALA A 1 184 ? 21.075 4.466 -1.145 1.00 95.62 184 ALA A O 1
ATOM 1461 N N . GLU A 1 185 ? 20.453 5.950 -2.719 1.00 95.25 185 GLU A N 1
ATOM 1462 C CA . GLU A 1 185 ? 19.010 5.866 -2.464 1.00 95.25 185 GLU A CA 1
ATOM 1463 C C . GLU A 1 185 ? 18.488 4.458 -2.791 1.00 95.25 185 GLU A C 1
ATOM 1465 O O . GLU A 1 185 ? 17.841 3.813 -1.963 1.00 95.25 185 GLU A O 1
ATOM 1470 N N . ALA A 1 186 ? 18.837 3.929 -3.967 1.00 95.75 186 ALA A N 1
ATOM 1471 C CA . ALA A 1 186 ? 18.428 2.590 -4.378 1.00 95.75 186 ALA A CA 1
ATOM 1472 C C . ALA A 1 186 ? 19.010 1.494 -3.469 1.00 95.75 186 ALA A C 1
ATOM 1474 O O . ALA A 1 186 ? 18.323 0.515 -3.172 1.00 95.75 186 ALA A O 1
ATOM 1475 N N . ASN A 1 187 ? 20.260 1.641 -3.024 1.00 95.69 187 ASN A N 1
ATOM 1476 C CA . ASN A 1 187 ? 20.898 0.688 -2.116 1.00 95.69 187 ASN A CA 1
ATOM 1477 C C . ASN A 1 187 ? 20.239 0.704 -0.732 1.00 95.69 187 ASN A C 1
ATOM 1479 O O . ASN A 1 187 ? 19.982 -0.363 -0.179 1.00 95.69 187 ASN A O 1
ATOM 1483 N N . ALA A 1 188 ? 19.868 1.878 -0.213 1.00 96.19 188 ALA A N 1
ATOM 1484 C CA . ALA A 1 188 ? 19.117 1.977 1.038 1.00 96.19 188 ALA A CA 1
ATOM 1485 C C . ALA A 1 188 ? 17.753 1.264 0.956 1.00 96.19 188 ALA A C 1
ATOM 1487 O O . ALA A 1 188 ? 17.361 0.567 1.895 1.00 96.19 188 ALA A O 1
ATOM 1488 N N . ILE A 1 189 ? 17.050 1.375 -0.180 1.00 96.50 189 ILE A N 1
ATOM 1489 C CA . ILE A 1 189 ? 15.793 0.647 -0.415 1.00 96.50 189 ILE A CA 1
ATOM 1490 C C . ILE A 1 189 ? 16.031 -0.870 -0.415 1.00 96.50 189 ILE A C 1
ATOM 1492 O O . ILE A 1 189 ? 15.308 -1.604 0.257 1.00 96.50 189 ILE A O 1
ATOM 1496 N N . LEU A 1 190 ? 17.059 -1.349 -1.121 1.00 97.06 190 LEU A N 1
ATOM 1497 C CA . LEU A 1 190 ? 17.392 -2.778 -1.185 1.00 97.06 190 LEU A CA 1
ATOM 1498 C C . LEU A 1 190 ? 17.780 -3.355 0.184 1.00 97.06 190 LEU A C 1
ATOM 1500 O O . LEU A 1 190 ? 17.308 -4.434 0.549 1.00 97.06 190 LEU A O 1
ATOM 1504 N N . GLU A 1 191 ? 18.584 -2.634 0.969 1.00 96.81 191 GLU A N 1
ATOM 1505 C CA . GLU A 1 191 ? 18.928 -3.039 2.337 1.00 96.81 191 GLU A CA 1
ATOM 1506 C C . GLU A 1 191 ? 17.682 -3.097 3.229 1.00 96.81 191 GLU A C 1
ATOM 1508 O O . GLU A 1 191 ? 17.508 -4.047 3.997 1.00 96.81 191 GLU A O 1
ATOM 1513 N N . ARG A 1 192 ? 16.744 -2.151 3.076 1.00 96.38 192 ARG A N 1
ATOM 1514 C CA . ARG A 1 192 ? 15.469 -2.198 3.804 1.00 96.38 192 ARG A CA 1
ATOM 1515 C C . ARG A 1 192 ? 14.603 -3.386 3.387 1.00 96.38 192 ARG A C 1
ATOM 1517 O O . ARG A 1 192 ? 13.992 -4.004 4.260 1.00 96.38 192 ARG A O 1
ATOM 1524 N N . CYS A 1 193 ? 14.563 -3.739 2.102 1.00 96.25 193 CYS A N 1
ATOM 1525 C CA . CYS A 1 193 ? 13.873 -4.942 1.628 1.00 96.25 193 CYS A CA 1
ATOM 1526 C C . CYS A 1 193 ? 14.448 -6.204 2.282 1.00 96.25 193 CYS A C 1
ATOM 1528 O O . CYS A 1 193 ? 13.683 -7.008 2.815 1.00 96.25 193 CYS A O 1
ATOM 1530 N N . ARG A 1 194 ? 15.784 -6.328 2.322 1.00 96.88 194 ARG A N 1
ATOM 1531 C CA . ARG A 1 194 ? 16.487 -7.440 2.983 1.00 96.88 194 ARG A CA 1
ATOM 1532 C C . ARG A 1 194 ? 16.181 -7.517 4.474 1.00 96.88 194 ARG A C 1
ATOM 1534 O O . ARG A 1 194 ? 15.879 -8.598 4.968 1.00 96.88 194 ARG A O 1
ATOM 1541 N N . ALA A 1 195 ? 16.211 -6.381 5.168 1.00 97.06 195 ALA A N 1
ATOM 1542 C CA . ALA A 1 195 ? 15.887 -6.309 6.591 1.00 97.06 195 ALA A CA 1
ATOM 1543 C C . ALA A 1 195 ? 14.407 -6.616 6.885 1.00 97.06 195 ALA A C 1
ATOM 1545 O O . ALA A 1 195 ? 14.087 -7.122 7.955 1.00 97.06 195 ALA A O 1
ATOM 1546 N N . THR A 1 196 ? 13.505 -6.312 5.947 1.00 96.06 196 THR A N 1
ATOM 1547 C CA . THR A 1 196 ? 12.063 -6.557 6.101 1.00 96.06 196 THR A CA 1
ATOM 1548 C C . THR A 1 196 ? 11.722 -8.033 5.912 1.00 96.06 196 THR A C 1
ATOM 1550 O O . THR A 1 196 ? 10.980 -8.602 6.709 1.00 96.06 196 THR A O 1
ATOM 1553 N N . SER A 1 197 ? 12.222 -8.667 4.846 1.00 97.12 197 SER A N 1
ATOM 1554 C CA . SER A 1 197 ? 12.004 -10.094 4.592 1.00 97.12 197 SER A CA 1
ATOM 1555 C C . SER A 1 197 ? 12.948 -10.626 3.516 1.00 97.12 197 SER A C 1
ATOM 1557 O O . SER A 1 197 ? 13.052 -10.053 2.432 1.00 97.12 197 SER A O 1
ATOM 1559 N N . GLY A 1 198 ? 13.540 -11.803 3.751 1.00 96.94 198 GLY A N 1
ATOM 1560 C CA . GLY A 1 198 ? 14.315 -12.508 2.724 1.00 96.94 198 GLY A CA 1
ATOM 1561 C C . GLY A 1 198 ? 13.491 -12.852 1.474 1.00 96.94 198 GLY A C 1
ATOM 1562 O O . GLY A 1 198 ? 14.014 -12.831 0.363 1.00 96.94 198 GLY A O 1
ATOM 1563 N N . ALA A 1 199 ? 12.184 -13.092 1.626 1.00 96.69 199 ALA A N 1
ATOM 1564 C CA . ALA A 1 199 ? 11.297 -13.348 0.494 1.00 96.69 199 ALA A CA 1
ATOM 1565 C C . ALA A 1 199 ? 11.016 -12.075 -0.326 1.00 96.69 199 ALA A C 1
ATOM 1567 O O . ALA A 1 199 ? 10.953 -12.145 -1.555 1.00 96.69 199 ALA A O 1
ATOM 1568 N N . LEU A 1 200 ? 10.899 -10.914 0.331 1.00 97.25 200 LEU A N 1
ATOM 1569 C CA . LEU A 1 200 ? 10.794 -9.624 -0.355 1.00 97.25 200 LEU A CA 1
ATOM 1570 C C . LEU A 1 200 ? 12.073 -9.321 -1.144 1.00 97.25 200 LEU A C 1
ATOM 1572 O O . LEU A 1 200 ? 11.986 -9.023 -2.335 1.00 97.25 200 LEU A O 1
ATOM 1576 N N . ASP A 1 201 ? 13.246 -9.449 -0.511 1.00 97.81 201 ASP A N 1
ATOM 1577 C CA . ASP A 1 201 ? 14.549 -9.262 -1.172 1.00 97.81 201 ASP A CA 1
ATOM 1578 C C . ASP A 1 201 ? 14.671 -10.161 -2.406 1.00 97.81 201 ASP A C 1
ATOM 1580 O O . ASP A 1 201 ? 14.959 -9.682 -3.502 1.00 97.81 201 ASP A O 1
ATOM 1584 N N . GLN A 1 202 ? 14.337 -11.447 -2.273 1.00 97.62 202 GLN A N 1
ATOM 1585 C CA . GLN A 1 202 ? 14.391 -12.376 -3.397 1.00 97.62 202 GLN A CA 1
ATOM 1586 C C . GLN A 1 202 ? 13.463 -11.962 -4.549 1.00 97.62 202 GLN A C 1
ATOM 1588 O O . GLN A 1 202 ? 13.892 -11.961 -5.704 1.00 97.62 202 GLN A O 1
ATOM 1593 N N . ARG A 1 203 ? 12.210 -11.571 -4.267 1.00 97.12 203 ARG A N 1
ATOM 1594 C CA . ARG A 1 203 ? 11.272 -11.107 -5.308 1.00 97.12 203 ARG A CA 1
ATOM 1595 C C . ARG A 1 203 ? 11.787 -9.857 -6.020 1.00 97.12 203 ARG A C 1
ATOM 1597 O O . ARG A 1 203 ? 11.723 -9.787 -7.248 1.00 97.12 203 ARG A O 1
ATOM 1604 N N . VAL A 1 204 ? 12.334 -8.901 -5.268 1.00 97.81 204 VAL A N 1
ATOM 1605 C CA . VAL A 1 204 ? 12.927 -7.677 -5.821 1.00 97.81 204 VAL A CA 1
ATOM 1606 C C . VAL A 1 204 ? 14.137 -8.007 -6.695 1.00 97.81 204 VAL A C 1
ATOM 1608 O O . VAL A 1 204 ? 14.219 -7.513 -7.817 1.00 97.81 204 VAL A O 1
ATOM 1611 N N . ARG A 1 205 ? 15.048 -8.878 -6.247 1.00 97.88 205 ARG A N 1
ATOM 1612 C CA . ARG A 1 205 ? 16.234 -9.282 -7.024 1.00 97.88 205 ARG A CA 1
ATOM 1613 C C . ARG A 1 205 ? 15.875 -9.987 -8.324 1.00 97.88 205 ARG A C 1
ATOM 1615 O O . ARG A 1 205 ? 16.435 -9.649 -9.364 1.00 97.88 205 ARG A O 1
ATOM 1622 N N . VAL A 1 206 ? 14.934 -10.932 -8.275 1.00 98.06 206 VAL A N 1
ATOM 1623 C CA . VAL A 1 206 ? 14.457 -11.646 -9.469 1.00 98.06 206 VAL A CA 1
ATOM 1624 C C . VAL A 1 206 ? 13.872 -10.657 -10.473 1.00 98.06 206 VAL A C 1
ATOM 1626 O O . VAL A 1 206 ? 14.263 -10.662 -11.641 1.00 98.06 206 VAL A O 1
ATOM 1629 N N . ARG A 1 207 ? 12.991 -9.756 -10.018 1.00 97.94 207 ARG A N 1
ATOM 1630 C CA . ARG A 1 207 ? 12.377 -8.761 -10.902 1.00 97.94 207 ARG A CA 1
ATOM 1631 C C . ARG A 1 207 ? 13.397 -7.767 -11.450 1.00 97.94 207 ARG A C 1
ATOM 1633 O O . ARG A 1 207 ? 13.314 -7.388 -12.615 1.00 97.94 207 ARG A O 1
ATOM 1640 N N . LEU A 1 208 ? 14.367 -7.358 -10.638 1.00 97.56 208 LEU A N 1
ATOM 1641 C CA . LEU A 1 208 ? 15.434 -6.461 -11.063 1.00 97.56 208 LEU A CA 1
ATOM 1642 C C . LEU A 1 208 ? 16.288 -7.098 -12.167 1.00 97.56 208 LEU A C 1
ATOM 1644 O O . LEU A 1 208 ? 16.490 -6.467 -13.201 1.00 97.56 208 LEU A O 1
ATOM 1648 N N . ALA A 1 209 ? 16.722 -8.348 -11.988 1.00 97.88 209 ALA A N 1
ATOM 1649 C CA . ALA A 1 209 ? 17.493 -9.082 -12.993 1.00 97.88 209 ALA A CA 1
ATOM 1650 C C . ALA A 1 209 ? 16.724 -9.224 -14.319 1.00 97.88 209 ALA A C 1
ATOM 1652 O O . ALA A 1 209 ? 17.279 -8.973 -15.388 1.00 97.88 209 ALA A O 1
ATOM 1653 N N . GLU A 1 210 ? 15.427 -9.541 -14.250 1.00 97.94 210 GLU A N 1
ATOM 1654 C CA . GLU A 1 210 ? 14.555 -9.616 -15.427 1.00 97.94 210 GLU A CA 1
ATOM 1655 C C . GLU A 1 210 ? 14.496 -8.282 -16.193 1.00 97.94 210 GLU A C 1
ATOM 1657 O O . GLU A 1 210 ? 14.582 -8.256 -17.423 1.00 97.94 210 GLU A O 1
ATOM 1662 N N . LEU A 1 211 ? 14.345 -7.157 -15.485 1.00 97.38 211 LEU A N 1
ATOM 1663 C CA . LEU A 1 211 ? 14.238 -5.841 -16.120 1.00 97.38 211 LEU A CA 1
ATOM 1664 C C . LEU A 1 211 ? 15.573 -5.332 -16.667 1.00 97.38 211 LEU A C 1
ATOM 1666 O O . LEU A 1 211 ? 15.569 -4.678 -17.711 1.00 97.38 211 LEU A O 1
ATOM 1670 N N . VAL A 1 212 ? 16.695 -5.652 -16.016 1.00 97.38 212 VAL A N 1
ATOM 1671 C CA . VAL A 1 212 ? 18.040 -5.376 -16.544 1.00 97.38 212 VAL A CA 1
ATOM 1672 C C . VAL A 1 212 ? 18.222 -6.066 -17.894 1.00 97.38 212 VAL A C 1
ATOM 1674 O O . VAL A 1 212 ? 18.594 -5.413 -18.870 1.00 97.38 212 VAL A O 1
ATOM 1677 N N . GLU A 1 213 ? 17.878 -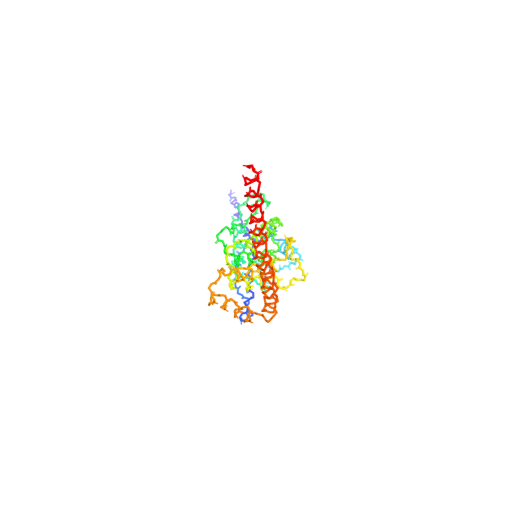7.352 -17.983 1.00 96.94 213 GLU A N 1
ATOM 1678 C CA . GLU A 1 213 ? 17.995 -8.108 -19.230 1.00 96.94 213 GLU A CA 1
ATOM 1679 C C . GLU A 1 213 ? 17.058 -7.563 -20.320 1.00 96.94 213 GLU A C 1
ATOM 1681 O O . GLU A 1 213 ? 17.467 -7.354 -21.465 1.00 96.94 213 GLU A O 1
ATOM 1686 N N . LYS A 1 214 ? 15.813 -7.217 -19.963 1.00 95.81 214 LYS A N 1
ATOM 1687 C CA . LYS A 1 214 ? 14.875 -6.567 -20.894 1.00 95.81 214 LYS A CA 1
ATOM 1688 C C . LYS A 1 214 ? 15.380 -5.211 -21.394 1.00 95.81 214 LYS A C 1
ATOM 1690 O O . LYS A 1 214 ? 15.204 -4.911 -22.577 1.00 95.81 214 LYS A O 1
ATOM 1695 N N . LYS A 1 215 ? 16.004 -4.391 -20.534 1.00 95.69 215 LYS A N 1
ATOM 1696 C CA . LYS A 1 215 ? 16.624 -3.116 -20.941 1.00 95.69 215 LYS A CA 1
ATOM 1697 C C . LYS A 1 215 ? 17.781 -3.375 -21.904 1.00 95.69 215 LYS A C 1
ATOM 1699 O O . LYS A 1 215 ? 17.794 -2.760 -22.966 1.00 95.69 215 LYS A O 1
ATOM 1704 N N . ARG A 1 216 ? 18.670 -4.328 -21.597 1.00 95.88 216 ARG A N 1
ATOM 1705 C CA . ARG A 1 216 ? 19.805 -4.706 -22.458 1.00 95.88 216 ARG A CA 1
ATOM 1706 C C . ARG A 1 216 ? 19.349 -5.076 -23.872 1.00 95.88 216 ARG A C 1
ATOM 1708 O O . ARG A 1 216 ? 19.789 -4.452 -24.834 1.00 95.88 216 ARG A O 1
ATOM 1715 N N . ILE A 1 217 ? 18.401 -6.011 -23.995 1.00 95.19 217 ILE A N 1
ATOM 1716 C CA . ILE A 1 217 ? 17.851 -6.442 -25.294 1.00 95.19 217 ILE A CA 1
ATOM 1717 C C . ILE A 1 217 ? 17.207 -5.262 -26.036 1.00 95.19 217 ILE A C 1
ATOM 1719 O O . ILE A 1 217 ? 17.437 -5.061 -27.231 1.00 95.19 217 ILE A O 1
ATOM 1723 N N . ARG A 1 218 ? 16.402 -4.447 -25.340 1.00 93.62 218 ARG A N 1
ATOM 1724 C CA . ARG A 1 218 ? 15.755 -3.272 -25.940 1.00 93.62 218 ARG A CA 1
ATOM 1725 C C . ARG A 1 218 ? 16.787 -2.281 -26.475 1.00 93.62 218 ARG A C 1
ATOM 1727 O O . ARG A 1 218 ? 16.604 -1.753 -27.572 1.00 93.62 218 ARG A O 1
ATOM 1734 N N . ASP A 1 219 ? 17.843 -2.017 -25.719 1.00 93.38 219 ASP A N 1
ATOM 1735 C CA . ASP A 1 219 ? 18.866 -1.044 -26.084 1.00 93.38 219 ASP A CA 1
ATOM 1736 C C . ASP A 1 219 ? 19.712 -1.550 -27.269 1.00 93.38 219 ASP A C 1
ATOM 1738 O O . ASP A 1 219 ? 19.943 -0.793 -28.214 1.00 93.38 219 ASP A O 1
ATOM 1742 N N . GLU A 1 220 ? 20.036 -2.847 -27.319 1.00 94.25 220 GLU A N 1
ATOM 1743 C CA . GLU A 1 220 ? 20.657 -3.500 -28.485 1.00 94.25 220 GLU A CA 1
ATOM 1744 C C . GLU A 1 220 ? 19.795 -3.369 -29.747 1.00 94.25 220 GLU A C 1
ATOM 1746 O O . GLU A 1 220 ? 20.276 -2.961 -30.810 1.00 94.25 220 GLU A O 1
ATOM 1751 N N . HIS A 1 221 ? 18.490 -3.631 -29.627 1.00 94.19 221 HIS A N 1
ATOM 1752 C CA . HIS A 1 221 ? 17.544 -3.460 -30.729 1.00 94.19 221 HIS A CA 1
ATOM 1753 C C . HIS A 1 221 ? 17.442 -1.995 -31.175 1.00 94.19 221 HIS A C 1
ATOM 1755 O O . HIS A 1 221 ? 17.359 -1.723 -32.374 1.00 94.19 221 HIS A O 1
ATOM 1761 N N . ARG A 1 222 ? 17.477 -1.029 -30.245 1.00 93.94 222 ARG A N 1
ATOM 1762 C CA . ARG A 1 222 ? 17.472 0.406 -30.584 1.00 93.94 222 ARG A CA 1
ATOM 1763 C C . ARG A 1 222 ? 18.719 0.807 -31.364 1.00 93.94 222 ARG A C 1
ATOM 1765 O O . ARG A 1 222 ? 18.588 1.543 -32.343 1.00 93.94 222 ARG A O 1
ATOM 1772 N N . VAL A 1 223 ? 19.898 0.324 -30.969 1.00 93.88 223 VAL A N 1
ATOM 1773 C CA . VAL A 1 223 ? 21.154 0.587 -31.691 1.00 93.88 223 VAL A CA 1
ATOM 1774 C C . VAL A 1 223 ? 21.101 -0.018 -33.091 1.00 93.88 223 VAL A C 1
ATOM 1776 O O . VAL A 1 223 ? 21.340 0.700 -34.062 1.00 93.88 223 VAL A O 1
ATOM 1779 N N . LYS A 1 224 ? 20.705 -1.291 -33.216 1.00 93.62 224 LYS A N 1
ATOM 1780 C CA . LYS A 1 224 ? 20.565 -1.965 -34.515 1.00 93.62 224 LYS A CA 1
ATOM 1781 C C . LYS A 1 224 ? 19.595 -1.228 -35.441 1.00 93.62 224 LYS A C 1
ATOM 1783 O O . LYS A 1 224 ? 19.949 -0.904 -36.569 1.00 93.62 224 LYS A O 1
ATOM 1788 N N . ASN A 1 225 ? 18.411 -0.873 -34.942 1.00 94.38 225 ASN A N 1
ATOM 1789 C CA . ASN A 1 225 ? 17.407 -0.148 -35.721 1.00 94.38 225 ASN A CA 1
ATOM 1790 C C . ASN A 1 225 ? 17.898 1.236 -36.174 1.00 94.38 225 ASN A C 1
ATOM 1792 O O . ASN A 1 225 ? 17.543 1.686 -37.266 1.00 94.38 225 ASN A O 1
ATOM 1796 N N . ARG A 1 226 ? 18.703 1.925 -35.352 1.00 94.50 226 ARG A N 1
ATOM 1797 C CA . ARG A 1 226 ? 19.317 3.208 -35.724 1.00 94.50 226 ARG A CA 1
ATOM 1798 C C . ARG A 1 226 ? 20.312 3.028 -36.872 1.00 94.50 226 ARG A C 1
ATOM 1800 O O . ARG A 1 226 ? 20.196 3.743 -37.864 1.00 94.50 226 ARG A O 1
ATOM 1807 N N . LEU A 1 227 ? 21.208 2.046 -36.770 1.00 94.19 227 LEU A N 1
ATOM 1808 C CA . LEU A 1 227 ? 22.187 1.731 -37.817 1.00 94.19 227 LEU A CA 1
ATOM 1809 C C . LEU A 1 227 ? 21.502 1.314 -39.127 1.00 94.19 227 LEU A C 1
ATOM 1811 O O . LEU A 1 227 ? 21.839 1.825 -40.193 1.00 94.19 227 LEU A O 1
ATOM 1815 N N . ASP A 1 228 ? 20.474 0.466 -39.051 1.00 93.44 228 ASP A N 1
ATOM 1816 C CA . ASP A 1 228 ? 19.692 0.047 -40.219 1.00 93.44 228 ASP A CA 1
ATOM 1817 C C . ASP A 1 228 ? 18.999 1.239 -40.898 1.00 93.44 228 ASP A C 1
ATOM 1819 O O . ASP A 1 228 ? 18.913 1.307 -42.127 1.00 93.44 228 ASP A O 1
ATOM 1823 N N . LYS A 1 229 ? 18.502 2.202 -40.111 1.00 94.88 229 LYS A N 1
ATOM 1824 C CA . LYS A 1 229 ? 17.876 3.424 -40.628 1.00 94.88 229 LYS A CA 1
ATOM 1825 C C . LYS A 1 229 ? 18.895 4.334 -41.319 1.00 94.88 229 LYS A C 1
ATOM 1827 O O . LYS A 1 229 ? 18.597 4.850 -42.396 1.00 94.88 229 LYS A O 1
ATOM 1832 N N . GLU A 1 230 ? 20.074 4.517 -40.730 1.00 94.44 230 GLU A N 1
ATOM 1833 C CA . GLU A 1 230 ? 21.172 5.302 -41.312 1.00 94.44 230 GLU A CA 1
ATOM 1834 C C . GLU A 1 230 ? 21.677 4.678 -42.619 1.00 94.44 230 GLU A C 1
ATOM 1836 O O . GLU A 1 230 ? 21.815 5.378 -43.623 1.00 94.44 230 GLU A O 1
ATOM 1841 N N . GLU A 1 231 ? 21.837 3.355 -42.664 1.00 93.75 231 GLU A N 1
ATOM 1842 C CA . GLU A 1 231 ? 22.266 2.641 -43.869 1.00 93.75 231 GLU A CA 1
ATOM 1843 C C . GLU A 1 231 ? 21.221 2.715 -44.992 1.00 93.75 231 GLU A C 1
ATOM 1845 O O . GLU A 1 231 ? 21.563 2.926 -46.160 1.00 93.75 231 GLU A O 1
ATOM 1850 N N . ARG A 1 232 ? 19.925 2.600 -44.662 1.00 93.31 232 ARG A N 1
ATOM 1851 C CA . ARG A 1 232 ? 18.836 2.817 -45.634 1.00 93.31 232 ARG A CA 1
ATOM 1852 C C . ARG A 1 232 ? 18.851 4.243 -46.180 1.00 93.31 232 ARG A C 1
ATOM 1854 O O . ARG A 1 232 ? 18.656 4.421 -47.382 1.00 93.31 232 ARG A O 1
ATOM 1861 N N . LYS A 1 233 ? 19.111 5.240 -45.327 1.00 94.06 233 LYS A N 1
ATOM 1862 C CA . LYS A 1 233 ? 19.233 6.644 -45.739 1.00 94.06 233 LYS A CA 1
ATOM 1863 C C . LYS A 1 233 ? 20.418 6.836 -46.689 1.00 94.06 233 LYS A C 1
ATOM 1865 O O . LYS A 1 233 ? 20.224 7.369 -47.777 1.00 94.06 233 LYS A O 1
ATOM 1870 N N . ARG A 1 234 ? 21.599 6.308 -46.342 1.00 92.94 234 ARG A N 1
ATOM 1871 C CA . ARG A 1 234 ? 22.816 6.363 -47.172 1.00 92.94 234 ARG A CA 1
ATOM 1872 C C . ARG A 1 234 ? 22.601 5.735 -48.551 1.00 92.94 234 ARG A C 1
ATOM 1874 O O . ARG A 1 234 ? 22.910 6.356 -49.564 1.00 92.94 234 ARG A O 1
ATOM 1881 N N . LYS A 1 235 ? 22.006 4.538 -48.607 1.00 92.31 235 LYS A N 1
ATOM 1882 C CA . LYS A 1 235 ? 21.657 3.865 -49.874 1.00 92.31 235 LYS A CA 1
ATOM 1883 C C . LYS A 1 235 ? 20.634 4.654 -50.695 1.00 92.31 235 LYS A C 1
ATOM 1885 O O . LYS A 1 235 ? 20.717 4.663 -51.921 1.00 92.31 235 LYS A O 1
ATOM 1890 N N . GLY A 1 236 ? 19.669 5.302 -50.041 1.00 91.50 236 GLY A N 1
ATOM 1891 C CA . GLY A 1 236 ? 18.704 6.188 -50.696 1.00 91.50 236 GLY A CA 1
ATOM 1892 C C . GLY A 1 236 ? 19.370 7.418 -51.318 1.00 91.50 236 GLY A C 1
ATOM 1893 O O . GLY A 1 236 ? 19.140 7.709 -52.490 1.00 91.50 236 GLY A O 1
ATOM 1894 N N . GLU A 1 237 ? 20.246 8.088 -50.568 1.00 91.50 237 GLU A N 1
ATOM 1895 C CA . GLU A 1 237 ? 21.023 9.244 -51.036 1.00 91.50 237 GLU A CA 1
ATOM 1896 C C . GLU A 1 237 ? 21.966 8.870 -52.194 1.00 91.50 237 GLU A C 1
ATOM 1898 O O . GLU A 1 237 ? 22.055 9.599 -53.183 1.00 91.50 237 GLU A O 1
ATOM 1903 N N . GLU A 1 238 ? 22.623 7.707 -52.127 1.00 88.56 238 GLU A N 1
ATOM 1904 C CA . GLU A 1 238 ? 23.472 7.202 -53.212 1.00 88.56 238 GLU A CA 1
ATOM 1905 C C . GLU A 1 238 ? 22.667 6.935 -54.495 1.00 88.56 238 GLU A C 1
ATOM 1907 O O . GLU A 1 238 ? 23.081 7.339 -55.584 1.00 88.56 238 GLU A O 1
ATOM 1912 N N . ARG A 1 239 ? 21.488 6.306 -54.382 1.00 87.50 239 ARG A N 1
ATOM 1913 C CA . ARG A 1 239 ? 20.584 6.088 -55.525 1.00 87.50 239 ARG A CA 1
ATOM 1914 C C . ARG A 1 239 ? 20.110 7.407 -56.135 1.00 87.50 239 ARG A C 1
ATOM 1916 O O . ARG A 1 239 ? 20.123 7.533 -57.356 1.00 87.50 239 ARG A O 1
ATOM 1923 N N . ALA A 1 240 ? 19.754 8.390 -55.307 1.00 84.81 240 ALA A N 1
ATOM 1924 C CA . ALA A 1 240 ? 19.336 9.711 -55.772 1.00 84.81 240 ALA A CA 1
ATOM 1925 C C . ALA A 1 240 ? 20.460 10.436 -56.537 1.00 84.81 240 ALA A C 1
ATOM 1927 O O . ALA A 1 240 ? 20.217 10.978 -57.615 1.00 84.81 240 ALA A O 1
ATOM 1928 N N . ARG A 1 241 ? 21.709 10.376 -56.047 1.00 84.19 241 ARG A N 1
ATOM 1929 C CA . ARG A 1 241 ? 22.875 10.937 -56.758 1.00 84.19 241 ARG A CA 1
ATOM 1930 C C . ARG A 1 241 ? 23.131 10.253 -58.100 1.00 84.19 241 ARG A C 1
ATOM 1932 O O . ARG A 1 241 ? 23.402 10.938 -59.081 1.00 84.19 241 ARG A O 1
ATOM 1939 N N . ARG A 1 242 ? 23.013 8.921 -58.168 1.00 80.00 242 ARG A N 1
ATOM 1940 C CA . ARG A 1 242 ? 23.163 8.175 -59.433 1.00 80.00 242 ARG A CA 1
ATOM 1941 C C . ARG A 1 242 ? 22.094 8.555 -60.461 1.00 80.00 242 ARG A C 1
ATOM 1943 O O . ARG A 1 242 ? 22.406 8.634 -61.641 1.00 80.00 242 ARG A O 1
ATOM 1950 N N . GLN A 1 243 ? 20.865 8.827 -60.026 1.00 76.31 243 GLN A N 1
ATOM 1951 C CA . GLN A 1 243 ? 19.784 9.265 -60.917 1.00 76.31 243 GLN A CA 1
ATOM 1952 C C . GLN A 1 243 ? 19.963 10.711 -61.404 1.00 76.31 243 GLN A C 1
ATOM 1954 O O . GLN A 1 243 ? 19.671 10.993 -62.559 1.00 76.31 243 GLN A O 1
ATOM 1959 N N . GLN A 1 244 ? 20.497 11.611 -60.572 1.00 67.44 244 GLN A N 1
ATOM 1960 C CA . GLN A 1 244 ? 20.795 12.995 -60.974 1.00 67.44 244 GLN A CA 1
ATOM 1961 C C . GLN A 1 244 ? 22.036 13.113 -61.876 1.00 67.44 244 GLN A C 1
ATOM 1963 O O . GLN A 1 244 ? 22.087 13.993 -62.728 1.00 67.44 244 GLN A O 1
ATOM 1968 N N . GLY A 1 245 ? 23.026 12.228 -61.722 1.00 60.12 245 GLY A N 1
ATOM 1969 C CA . GLY A 1 245 ? 24.220 12.181 -62.578 1.00 60.12 245 GLY A CA 1
ATOM 1970 C C . GLY A 1 245 ? 24.037 11.440 -63.910 1.00 60.12 245 GLY A C 1
ATOM 1971 O O . GLY A 1 245 ? 24.933 11.490 -64.744 1.00 60.12 245 GLY A O 1
ATOM 1972 N N . GLY A 1 246 ? 22.906 10.754 -64.110 1.00 53.75 246 GLY A N 1
ATOM 1973 C CA . GLY A 1 246 ? 22.585 9.989 -65.325 1.00 53.75 246 GLY A CA 1
ATOM 1974 C C . GLY A 1 246 ? 21.906 10.792 -66.442 1.00 53.75 246 GLY A C 1
ATOM 1975 O O . GLY A 1 246 ? 21.482 10.204 -67.431 1.00 53.75 246 GLY A O 1
ATOM 1976 N N . TRP A 1 247 ? 21.777 12.114 -66.290 1.00 50.34 247 TRP A N 1
ATOM 1977 C CA . TRP A 1 247 ? 21.360 13.041 -67.348 1.00 50.34 247 TRP A CA 1
ATOM 1978 C C . TRP A 1 247 ? 22.568 13.865 -67.810 1.00 50.34 247 TRP A C 1
ATOM 1980 O O . TRP A 1 247 ? 22.763 14.999 -67.375 1.00 50.34 247 TRP A O 1
ATOM 1990 N N . LYS A 1 248 ? 23.393 13.268 -68.670 1.00 44.53 248 LYS A N 1
ATOM 1991 C CA . LYS A 1 248 ? 24.231 13.946 -69.666 1.00 44.53 248 LYS A CA 1
ATOM 1992 C C . LYS A 1 248 ? 24.420 13.019 -70.855 1.00 44.53 248 LYS A C 1
ATOM 1994 O O . LYS A 1 248 ? 24.679 11.822 -70.606 1.00 44.53 248 LYS A O 1
#

pLDDT: mean 89.83, std 12.92, range [35.69, 98.06]